Protein AF-A0A2G1BQW7-F1 (afdb_monomer_lite)

Radius of gyration: 30.56 Å; chains: 1; bounding box: 69×88×82 Å

Secondary structure (DSSP, 8-state):
-HHHHTTS-HHHHHHHHHHHHHHHHHHHHHHHHHHHHHT------HHHHHHHHHHHHHHHHHHIIIIIIIIIII----HHHHHHHHHHHHHHHHHHHHHT--GGG-------HHHHHHHHHHHHHHHHHHHHHHHHHHHHHHHHHHTS----GGGHHHHHS-HHHHHHSTTTTHHHHHHHHHHHHHHTTTT---------------PPP---TTSSSTTSSSSSSSSS------

pLDDT: mean 71.78, std 19.66, range [29.58, 95.38]

Foldseek 3Di:
DLLVLLVDALVRLVCLFPVQLVVQVVVVVVVVVVCVVVVHDDQAPSNLVSVLVNVVSLLVVLCCQLPVLCVVPPVDDCPLVVVLSVLLNVVSVVVSVQSRPPVVNPDDDPDDPVVVVVVVVVVVVSVVSSVVSQLVSLQSSLVSLLPQDDPDPVCPVVNVDSSSVLSVPPPRSVSVSSNSVSVSCVVVVVNPPPPPPPDDDPDPDDDDDDDDPPPPPVVVVPPPPDPPDDDDDD

Structure (mmCIF, N/CA/C/O backbone):
data_AF-A0A2G1BQW7-F1
#
_entry.id   AF-A0A2G1BQW7-F1
#
loop_
_atom_site.group_PDB
_atom_site.id
_atom_site.type_symbol
_atom_site.label_atom_id
_atom_site.label_alt_id
_atom_site.label_comp_id
_atom_site.label_asym_id
_atom_site.label_entity_id
_atom_site.label_seq_id
_atom_site.pdbx_PDB_ins_code
_atom_site.Cartn_x
_atom_site.Cartn_y
_atom_site.Cartn_z
_atom_site.occupancy
_atom_site.B_iso_or_equiv
_atom_site.auth_seq_id
_atom_site.auth_comp_id
_atom_site.auth_asym_id
_atom_site.auth_atom_id
_atom_site.pdbx_PDB_model_num
ATOM 1 N N . MET A 1 1 ? 10.813 2.283 15.739 1.00 50.69 1 MET A N 1
ATOM 2 C CA . MET A 1 1 ? 10.176 2.561 14.432 1.00 50.69 1 MET A CA 1
ATOM 3 C C . MET A 1 1 ? 8.728 3.051 14.565 1.00 50.69 1 MET A C 1
ATOM 5 O O . MET A 1 1 ? 8.472 4.185 14.198 1.00 50.69 1 MET A O 1
ATOM 9 N N . ILE A 1 2 ? 7.812 2.294 15.192 1.00 54.44 2 ILE A N 1
ATOM 10 C CA . ILE A 1 2 ? 6.384 2.673 15.372 1.00 54.44 2 ILE A CA 1
ATOM 11 C C . ILE A 1 2 ? 6.202 4.061 16.023 1.00 54.44 2 ILE A C 1
ATOM 13 O O . ILE A 1 2 ? 5.445 4.890 15.531 1.00 54.44 2 ILE A O 1
ATOM 17 N N . LYS A 1 3 ? 6.959 4.348 17.094 1.00 59.47 3 LYS A N 1
ATOM 18 C CA . LYS A 1 3 ? 6.986 5.666 17.763 1.00 59.47 3 LYS A CA 1
ATOM 19 C C . LYS A 1 3 ? 7.354 6.824 16.829 1.00 59.47 3 LYS A C 1
ATOM 21 O O . LYS A 1 3 ? 6.910 7.937 17.062 1.00 59.47 3 LYS A O 1
ATOM 26 N N . LEU A 1 4 ? 8.185 6.570 15.819 1.00 63.03 4 LEU A N 1
ATOM 27 C CA . LEU A 1 4 ? 8.686 7.594 14.906 1.00 63.03 4 LEU A CA 1
ATOM 28 C C . LEU A 1 4 ? 7.606 7.981 13.885 1.00 63.03 4 LEU A C 1
ATOM 30 O O . LEU A 1 4 ? 7.367 9.164 13.675 1.00 63.03 4 LEU A O 1
ATOM 34 N N . ILE A 1 5 ? 6.896 6.985 13.339 1.00 64.12 5 ILE A N 1
ATOM 35 C CA . ILE A 1 5 ? 5.845 7.174 12.324 1.00 64.12 5 ILE A CA 1
ATOM 36 C C . ILE A 1 5 ? 4.688 8.025 12.869 1.00 64.12 5 ILE A C 1
ATOM 38 O O . ILE A 1 5 ? 4.214 8.909 12.172 1.00 64.12 5 ILE A O 1
ATOM 42 N N . PHE A 1 6 ? 4.269 7.825 14.124 1.00 68.69 6 PHE A N 1
ATOM 43 C CA . PHE A 1 6 ? 3.198 8.628 14.751 1.00 68.69 6 PHE A CA 1
ATOM 44 C C . PHE A 1 6 ? 3.676 9.927 15.415 1.00 68.69 6 PHE A C 1
ATOM 46 O O . PHE A 1 6 ? 2.858 10.702 15.916 1.00 68.69 6 PHE A O 1
ATOM 53 N N . LYS A 1 7 ? 4.993 10.171 15.441 1.00 70.88 7 LYS A N 1
ATOM 54 C CA . LYS A 1 7 ? 5.559 11.456 15.872 1.00 70.88 7 LYS A CA 1
ATOM 55 C C . LYS A 1 7 ? 5.546 12.480 14.736 1.00 70.88 7 LYS A C 1
ATOM 57 O O . LYS A 1 7 ? 5.525 13.676 15.017 1.00 70.88 7 LYS A O 1
ATOM 62 N N . LEU A 1 8 ? 5.540 12.020 13.485 1.00 71.69 8 LEU A N 1
ATOM 63 C CA . LEU A 1 8 ? 5.378 12.883 12.321 1.00 71.69 8 LEU A CA 1
ATOM 64 C C . LEU A 1 8 ? 4.002 13.556 12.352 1.00 71.69 8 LEU A C 1
ATOM 66 O O . LEU A 1 8 ? 3.013 12.980 12.806 1.00 71.69 8 LEU A O 1
ATOM 70 N N . SER A 1 9 ? 3.937 14.804 11.898 1.00 76.44 9 SER A N 1
ATOM 71 C CA . SER A 1 9 ? 2.654 15.468 11.695 1.00 76.44 9 SER A CA 1
ATOM 72 C C . SER A 1 9 ? 1.955 14.887 10.465 1.00 76.44 9 SER A C 1
ATOM 74 O O . SER A 1 9 ? 2.587 14.384 9.535 1.00 76.44 9 SER A O 1
ATOM 76 N N . SER A 1 10 ? 0.629 14.997 10.420 1.00 77.38 10 SER A N 1
ATOM 77 C CA . SER A 1 10 ? -0.144 14.550 9.250 1.00 77.38 10 SER A CA 1
ATOM 78 C C . SER A 1 10 ? 0.270 15.277 7.964 1.00 77.38 10 SER A C 1
ATOM 80 O O . SER A 1 10 ? 0.264 14.679 6.894 1.00 77.38 10 SER A O 1
ATOM 82 N N . ILE A 1 11 ? 0.703 16.539 8.084 1.00 75.81 11 ILE A N 1
ATOM 83 C CA . ILE A 1 11 ? 1.243 17.340 6.977 1.00 75.81 11 ILE A CA 1
ATOM 84 C C . ILE A 1 11 ? 2.575 16.760 6.493 1.00 75.81 11 ILE A C 1
ATOM 86 O O . ILE A 1 11 ? 2.773 16.632 5.292 1.00 75.81 11 ILE A O 1
ATOM 90 N N . GLN A 1 12 ? 3.467 16.355 7.403 1.00 80.44 12 GLN A N 1
ATOM 91 C CA . GLN A 1 12 ? 4.744 15.728 7.040 1.00 80.44 12 GLN A CA 1
ATOM 92 C C . GLN A 1 12 ? 4.542 14.393 6.320 1.00 80.44 12 GLN A C 1
ATOM 94 O O . GLN A 1 12 ? 5.237 14.117 5.349 1.00 80.44 12 GLN A O 1
ATOM 99 N N . ILE A 1 13 ? 3.574 13.583 6.756 1.00 78.94 13 ILE A N 1
ATOM 100 C CA . ILE A 1 13 ? 3.228 12.327 6.077 1.00 78.94 13 ILE A CA 1
ATOM 101 C C . ILE A 1 13 ? 2.598 12.591 4.712 1.00 78.94 13 ILE A C 1
ATOM 103 O O . ILE A 1 13 ? 2.937 11.903 3.757 1.00 78.94 13 ILE A O 1
ATOM 107 N N . GLY A 1 14 ? 1.723 13.593 4.599 1.00 76.38 14 GLY A N 1
ATOM 108 C CA . GLY A 1 14 ? 1.165 14.005 3.310 1.00 76.38 14 GLY A CA 1
ATOM 109 C C . GLY A 1 14 ? 2.241 14.484 2.340 1.00 76.38 14 GLY A C 1
ATOM 110 O O . GLY A 1 14 ? 2.269 14.036 1.202 1.00 76.38 14 GLY A O 1
ATOM 111 N N . LEU A 1 15 ? 3.170 15.321 2.809 1.00 78.25 15 LEU A N 1
ATOM 112 C CA . LEU A 1 15 ? 4.319 15.770 2.024 1.00 78.25 15 LEU A CA 1
ATOM 113 C C . LEU A 1 15 ? 5.171 14.585 1.562 1.00 78.25 15 LEU A C 1
ATOM 115 O O . LEU A 1 15 ? 5.426 14.456 0.371 1.00 78.25 15 LEU A O 1
ATOM 119 N N . LEU A 1 16 ? 5.552 13.690 2.476 1.00 80.81 16 LEU A N 1
ATOM 120 C CA . LEU A 1 16 ? 6.359 12.512 2.159 1.00 80.81 16 LEU A CA 1
ATOM 121 C C . LEU A 1 16 ? 5.668 11.610 1.127 1.00 80.81 16 LEU A C 1
ATOM 123 O O . LEU A 1 16 ? 6.295 11.199 0.161 1.00 80.81 16 LEU A O 1
ATOM 127 N N . LEU A 1 17 ? 4.378 11.320 1.320 1.00 78.88 17 LEU A N 1
ATOM 128 C CA . LEU A 1 17 ? 3.643 10.385 0.471 1.00 78.88 17 LEU A CA 1
ATOM 129 C C . LEU A 1 17 ? 3.185 10.981 -0.869 1.00 78.88 17 LEU A C 1
ATOM 131 O O . LEU A 1 17 ? 2.809 10.237 -1.765 1.00 78.88 17 LEU A O 1
ATOM 135 N N . PHE A 1 18 ? 3.157 12.305 -1.012 1.00 76.81 18 PHE A N 1
ATOM 136 C CA . PHE A 1 18 ? 2.710 12.954 -2.247 1.00 76.81 18 PHE A CA 1
ATOM 137 C C . PHE A 1 18 ? 3.876 13.509 -3.066 1.00 76.81 18 PHE A C 1
ATOM 139 O O . PHE A 1 18 ? 3.940 13.302 -4.274 1.00 76.81 18 PHE A O 1
ATOM 146 N N . PHE A 1 19 ? 4.827 14.186 -2.420 1.00 78.62 19 PHE A N 1
ATOM 147 C CA . PHE A 1 19 ? 5.910 14.867 -3.129 1.00 78.62 19 PHE A CA 1
ATOM 148 C C . PHE A 1 19 ? 7.068 13.947 -3.494 1.00 78.62 19 PHE A C 1
ATOM 150 O O . PHE A 1 19 ? 7.781 14.251 -4.443 1.00 78.62 19 PHE A O 1
ATOM 157 N N . MET A 1 20 ? 7.258 12.825 -2.793 1.00 81.38 20 MET A N 1
ATOM 158 C CA . MET A 1 20 ? 8.344 11.893 -3.102 1.00 81.38 20 MET A CA 1
ATOM 159 C C . MET A 1 20 ? 8.274 11.328 -4.535 1.00 81.38 20 MET A C 1
ATOM 161 O O . MET A 1 20 ? 9.254 11.500 -5.257 1.00 81.38 20 MET A O 1
ATOM 165 N N . PRO A 1 21 ? 7.166 10.719 -5.008 1.00 80.62 21 PRO A N 1
ATOM 166 C CA . PRO A 1 21 ? 7.098 10.196 -6.376 1.00 80.62 21 PRO A CA 1
ATOM 167 C C . PRO A 1 21 ? 7.151 11.314 -7.419 1.00 80.62 21 PRO A C 1
ATOM 169 O O . PRO A 1 21 ? 7.749 11.141 -8.474 1.00 80.62 21 PRO A O 1
ATOM 172 N N . PHE A 1 22 ? 6.576 12.479 -7.111 1.00 83.31 22 PHE A N 1
ATOM 173 C CA . PHE A 1 22 ? 6.607 13.637 -7.999 1.00 83.31 22 PHE A CA 1
ATOM 174 C C . PHE A 1 22 ? 8.035 14.160 -8.204 1.00 83.31 22 PHE A C 1
ATOM 176 O O . PHE A 1 22 ? 8.474 14.349 -9.334 1.00 83.31 22 PHE A O 1
ATOM 183 N N . PHE A 1 23 ? 8.784 14.347 -7.114 1.00 86.44 23 PHE A N 1
ATOM 184 C CA . PHE A 1 23 ? 10.172 14.799 -7.169 1.00 86.44 23 PHE A CA 1
ATOM 185 C C . PHE A 1 23 ? 11.069 13.788 -7.885 1.00 86.44 23 PHE A C 1
ATOM 187 O O . PHE A 1 23 ? 11.889 14.174 -8.714 1.00 86.44 23 PHE A O 1
ATOM 194 N N . VAL A 1 24 ? 10.894 12.497 -7.594 1.00 87.38 24 VAL A N 1
ATOM 195 C CA . VAL A 1 24 ? 11.682 11.441 -8.235 1.00 87.38 24 VAL A CA 1
ATOM 196 C C . VAL A 1 24 ? 11.361 11.337 -9.724 1.00 87.38 24 VAL A C 1
ATOM 198 O O . VAL A 1 24 ? 12.289 11.224 -10.512 1.00 87.38 24 VAL A O 1
ATOM 201 N N . GLY A 1 25 ? 10.096 11.486 -10.129 1.00 85.94 25 GLY A N 1
ATOM 202 C CA . GLY A 1 25 ? 9.724 11.522 -11.546 1.00 85.94 25 GLY A CA 1
ATOM 203 C C . GLY A 1 25 ? 10.349 12.700 -12.302 1.00 85.94 25 GLY A C 1
ATOM 204 O O . GLY A 1 25 ? 10.829 12.530 -13.419 1.00 85.94 25 GLY A O 1
ATOM 205 N N . ILE A 1 26 ? 10.421 13.887 -11.685 1.00 87.88 26 ILE A N 1
ATOM 206 C CA . ILE A 1 26 ? 11.139 15.034 -12.273 1.00 87.88 26 ILE A CA 1
ATOM 207 C C . ILE A 1 26 ? 12.631 14.724 -12.406 1.00 87.88 26 ILE A C 1
ATOM 209 O O . ILE A 1 26 ? 13.222 14.988 -13.451 1.00 87.88 26 ILE A O 1
ATOM 213 N N . LEU A 1 27 ? 13.244 14.176 -11.355 1.00 89.50 27 LEU A N 1
ATOM 214 C CA . LEU A 1 27 ? 14.665 13.840 -11.350 1.00 89.50 27 LEU A CA 1
ATOM 215 C C . LEU A 1 27 ? 15.000 12.797 -12.422 1.00 89.50 27 LEU A C 1
ATOM 217 O O . LEU A 1 27 ? 15.972 12.965 -13.149 1.00 89.50 27 LEU A O 1
ATOM 221 N N . GLU A 1 28 ? 14.184 11.757 -12.551 1.00 87.00 28 GLU A N 1
ATOM 222 C CA . GLU A 1 28 ? 14.344 10.726 -13.574 1.00 87.00 28 GLU A CA 1
ATOM 223 C C . GLU A 1 28 ? 14.152 11.280 -14.989 1.00 87.00 28 GLU A C 1
ATOM 225 O O . GLU A 1 28 ? 14.935 10.960 -15.883 1.00 87.00 28 GLU A O 1
ATOM 230 N N . GLY A 1 29 ? 13.191 12.187 -15.188 1.00 85.88 29 GLY A N 1
ATOM 231 C CA . GLY A 1 29 ? 13.033 12.909 -16.451 1.00 85.88 29 GLY A CA 1
ATOM 232 C C . GLY A 1 29 ? 14.255 13.767 -16.801 1.00 85.88 29 GLY A C 1
ATOM 233 O O . GLY A 1 29 ? 14.701 13.769 -17.948 1.00 85.88 29 GLY A O 1
ATOM 234 N N . LEU A 1 30 ? 14.845 14.453 -15.816 1.00 89.06 30 LEU A N 1
ATOM 235 C CA . LEU A 1 30 ? 16.079 15.227 -15.999 1.00 89.06 30 LEU A CA 1
ATOM 236 C C . LEU A 1 30 ? 17.278 14.332 -16.326 1.00 89.06 30 LEU A C 1
ATOM 238 O O . LEU A 1 30 ? 18.061 14.667 -17.212 1.00 89.06 30 LEU A O 1
ATOM 242 N N . ILE A 1 31 ? 17.414 13.195 -15.639 1.00 87.44 31 ILE A N 1
ATOM 243 C CA . ILE A 1 31 ? 18.467 12.212 -15.915 1.00 87.44 31 ILE A CA 1
ATOM 244 C C . ILE A 1 31 ? 18.305 11.658 -17.328 1.00 87.44 31 ILE A C 1
ATOM 246 O O . ILE A 1 31 ? 19.275 11.654 -18.074 1.00 87.44 31 ILE A O 1
ATOM 250 N N . SER A 1 32 ? 17.086 11.292 -17.729 1.00 85.56 32 SER A N 1
ATOM 251 C CA . SER A 1 32 ? 16.791 10.798 -19.080 1.00 85.56 32 SER A CA 1
ATOM 252 C C . SER A 1 32 ? 17.157 11.825 -20.156 1.00 85.56 32 SER A C 1
ATOM 254 O O . SER A 1 32 ? 17.748 11.479 -21.178 1.00 85.56 32 SER A O 1
ATOM 256 N N . LEU A 1 33 ? 16.873 13.108 -19.909 1.00 87.56 33 LEU A N 1
ATOM 257 C CA . LEU A 1 33 ? 17.258 14.201 -20.801 1.00 87.56 33 LEU A CA 1
ATOM 258 C C . LEU A 1 33 ? 18.788 14.344 -20.901 1.00 87.56 33 LEU A C 1
ATOM 260 O O . LEU A 1 33 ? 19.324 14.458 -21.999 1.00 87.56 33 LEU A O 1
ATOM 264 N N . ILE A 1 34 ? 19.502 14.315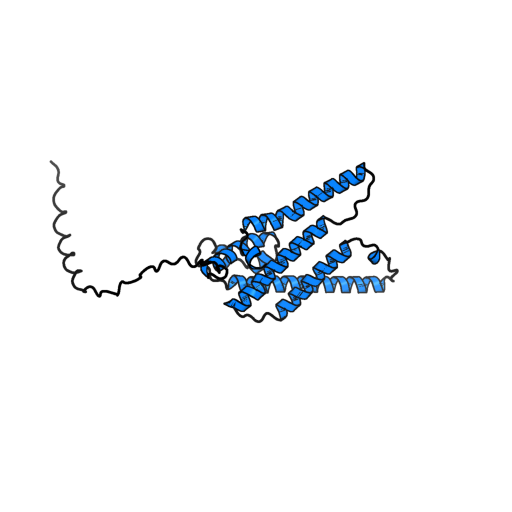 -19.772 1.00 87.50 34 ILE A N 1
ATOM 265 C CA . ILE A 1 34 ? 20.972 14.376 -19.748 1.00 87.50 34 ILE A CA 1
ATOM 266 C C . ILE A 1 34 ? 21.580 13.161 -20.458 1.00 87.50 34 ILE A C 1
ATOM 268 O O . ILE A 1 34 ? 22.490 13.327 -21.266 1.00 87.50 34 ILE A O 1
ATOM 272 N N . SER A 1 35 ? 21.062 11.962 -20.195 1.00 85.62 35 SER A N 1
ATOM 273 C CA . SER A 1 35 ? 21.457 10.707 -20.839 1.00 85.62 35 SER A CA 1
ATOM 274 C C . SER A 1 35 ? 21.330 10.776 -22.357 1.00 85.62 35 SER A C 1
ATOM 276 O O . SER A 1 35 ? 22.257 10.372 -23.057 1.00 85.62 35 SER A O 1
ATOM 278 N N . PHE A 1 36 ? 20.249 11.375 -22.866 1.00 85.88 36 PHE A N 1
ATOM 279 C CA . PHE A 1 36 ? 20.063 11.619 -24.297 1.00 85.88 36 PHE A CA 1
ATOM 280 C C . PHE A 1 36 ? 21.147 12.538 -24.888 1.00 85.88 36 PHE A C 1
ATOM 282 O O . PHE A 1 36 ? 21.666 12.261 -25.966 1.00 85.88 36 PHE A O 1
ATOM 289 N N . PHE A 1 37 ? 21.532 13.610 -24.186 1.00 89.44 37 PHE A N 1
ATOM 290 C CA . PHE A 1 37 ? 22.565 14.539 -24.667 1.00 89.44 37 PHE A CA 1
ATOM 291 C C . PHE A 1 37 ? 24.000 14.016 -24.512 1.00 89.44 37 PHE A C 1
ATOM 293 O O . PHE A 1 37 ? 24.857 14.343 -25.330 1.00 89.44 37 PHE A O 1
ATOM 300 N N . LEU A 1 38 ? 24.276 13.236 -23.465 1.00 88.25 38 LEU A N 1
ATOM 301 C CA . LEU A 1 38 ? 25.611 12.711 -23.152 1.00 88.25 38 LEU A CA 1
ATOM 302 C C . LEU A 1 38 ? 25.855 11.297 -23.692 1.00 88.25 38 LEU A C 1
ATOM 304 O O . LEU A 1 38 ? 26.961 10.782 -23.540 1.00 88.25 38 LEU A O 1
ATOM 308 N N . ASN A 1 39 ? 24.851 10.686 -24.325 1.00 85.44 39 ASN A N 1
ATOM 309 C CA . ASN A 1 39 ? 24.908 9.334 -24.875 1.00 85.44 39 ASN A CA 1
ATOM 310 C C . ASN A 1 39 ? 25.358 8.291 -23.827 1.00 85.44 39 ASN A C 1
ATOM 312 O O . ASN A 1 39 ? 26.205 7.438 -24.093 1.00 85.44 39 ASN A O 1
ATOM 316 N N . PHE A 1 40 ? 24.824 8.412 -22.606 1.00 83.38 40 PHE A N 1
ATOM 317 C CA . PHE A 1 40 ? 25.076 7.505 -21.484 1.00 83.38 40 PHE A CA 1
ATOM 318 C C . PHE A 1 40 ? 23.766 6.870 -21.011 1.00 83.38 40 PHE A C 1
ATOM 320 O O . PHE A 1 40 ? 22.828 7.589 -20.665 1.00 83.38 40 PHE A O 1
ATOM 327 N N . ASP A 1 41 ? 23.732 5.542 -20.910 1.00 70.50 41 ASP A N 1
ATOM 328 C CA . ASP A 1 41 ? 22.550 4.796 -20.473 1.00 70.50 41 ASP A CA 1
ATOM 329 C C . ASP A 1 41 ? 22.485 4.678 -18.947 1.00 70.50 41 ASP A C 1
ATOM 331 O O . ASP A 1 41 ? 23.195 3.889 -18.317 1.00 70.50 41 ASP A O 1
ATOM 335 N N . PHE A 1 42 ? 21.583 5.447 -18.339 1.00 74.31 42 PHE A N 1
ATOM 336 C CA . PHE A 1 42 ? 21.201 5.265 -16.944 1.00 74.31 42 PHE A CA 1
ATOM 337 C C . PHE A 1 42 ? 19.961 4.361 -16.865 1.00 74.31 42 PHE A C 1
ATOM 339 O O . PHE A 1 42 ? 18.852 4.804 -17.138 1.00 74.31 42 PHE A O 1
ATOM 346 N N . ASN A 1 43 ? 20.145 3.097 -16.466 1.00 70.00 43 ASN A N 1
ATOM 347 C CA . ASN A 1 43 ? 19.091 2.067 -16.484 1.00 70.00 43 ASN A CA 1
ATOM 348 C C . ASN A 1 43 ? 18.462 1.769 -15.109 1.00 70.00 43 ASN A C 1
ATOM 350 O O . ASN A 1 43 ? 17.800 0.744 -14.947 1.00 70.00 43 ASN A O 1
ATOM 354 N N . PHE A 1 44 ? 18.692 2.607 -14.093 1.00 76.50 44 PHE A N 1
ATOM 355 C CA . PHE A 1 44 ? 18.137 2.354 -12.762 1.00 76.50 44 PHE A CA 1
ATOM 356 C C . PHE A 1 44 ? 16.708 2.921 -12.636 1.00 76.50 44 PHE A C 1
ATOM 358 O O . PHE A 1 44 ? 16.538 4.128 -12.817 1.00 76.50 44 PHE A O 1
ATOM 365 N N . PRO A 1 45 ? 15.704 2.102 -12.264 1.00 79.88 45 PRO A N 1
ATOM 366 C CA . PRO A 1 45 ? 14.299 2.513 -12.183 1.00 79.88 45 PRO A CA 1
ATOM 367 C C . PRO A 1 45 ? 14.041 3.318 -10.899 1.00 79.88 45 PRO A C 1
ATOM 369 O O . PRO A 1 45 ? 13.656 2.797 -9.839 1.00 79.88 45 PRO A O 1
ATOM 372 N N . LEU A 1 46 ? 14.370 4.611 -10.953 1.00 83.12 46 LEU A N 1
ATOM 373 C CA . LEU A 1 46 ? 14.308 5.530 -9.815 1.00 83.12 46 LEU A CA 1
ATOM 374 C C . LEU A 1 46 ? 12.870 5.697 -9.316 1.00 83.12 46 LEU A C 1
ATOM 376 O O . LEU A 1 46 ? 12.626 5.635 -8.106 1.00 83.12 46 LEU A O 1
ATOM 380 N N . PHE A 1 47 ? 11.921 5.883 -10.227 1.00 83.19 47 PHE A N 1
ATOM 381 C CA . PHE A 1 47 ? 10.515 6.087 -9.919 1.00 83.19 47 PHE A CA 1
ATOM 382 C C . PHE A 1 47 ? 9.898 4.859 -9.252 1.00 83.19 47 PHE A C 1
ATOM 384 O O . PHE A 1 47 ? 9.274 4.985 -8.196 1.00 83.19 47 PHE A O 1
ATOM 391 N N . GLU A 1 48 ? 10.147 3.661 -9.775 1.00 82.62 48 GLU A N 1
ATOM 392 C CA . GLU A 1 48 ? 9.692 2.394 -9.201 1.00 82.62 48 GLU A CA 1
ATOM 393 C C . GLU A 1 48 ? 10.295 2.179 -7.810 1.00 82.62 48 GLU A C 1
ATOM 395 O O . GLU A 1 48 ? 9.599 1.756 -6.883 1.00 82.62 48 GLU A O 1
ATOM 400 N N . SER A 1 49 ? 11.567 2.545 -7.623 1.00 83.94 49 SER A N 1
ATOM 401 C CA . SER A 1 49 ? 12.226 2.513 -6.313 1.00 83.94 49 SER A CA 1
ATOM 402 C C . SER A 1 49 ? 11.541 3.445 -5.310 1.00 83.94 49 SER A C 1
ATOM 404 O O . SER A 1 49 ? 11.289 3.065 -4.162 1.00 83.94 49 SER A O 1
ATOM 406 N N . ALA A 1 50 ? 11.176 4.657 -5.729 1.00 87.38 50 ALA A N 1
ATOM 407 C CA . ALA A 1 50 ? 10.444 5.595 -4.885 1.00 87.38 50 ALA A CA 1
ATOM 408 C C . ALA A 1 50 ? 9.028 5.102 -4.557 1.00 87.38 50 ALA A C 1
ATOM 410 O O . ALA A 1 50 ? 8.592 5.190 -3.404 1.00 87.38 50 ALA A O 1
ATOM 411 N N . LEU A 1 51 ? 8.328 4.525 -5.538 1.00 85.50 51 LEU A N 1
ATOM 412 C CA . LEU A 1 51 ? 7.020 3.909 -5.338 1.00 85.50 51 LEU A CA 1
ATOM 413 C C . LEU A 1 51 ? 7.082 2.725 -4.368 1.00 85.50 51 LEU A C 1
ATOM 415 O O . LEU A 1 51 ? 6.183 2.595 -3.531 1.00 85.50 51 LEU A O 1
ATOM 419 N N . LEU A 1 52 ? 8.131 1.898 -4.421 1.00 87.94 52 LEU A N 1
ATOM 420 C CA . LEU A 1 52 ? 8.335 0.809 -3.465 1.00 87.94 52 LEU A CA 1
ATOM 421 C C . LEU A 1 52 ? 8.527 1.350 -2.048 1.00 87.94 52 LEU A C 1
ATOM 423 O O . LEU A 1 52 ? 7.877 0.868 -1.120 1.00 87.94 52 LEU A O 1
ATOM 427 N N . ILE A 1 53 ? 9.382 2.362 -1.867 1.00 85.81 53 ILE A N 1
ATOM 428 C CA . ILE A 1 53 ? 9.613 2.979 -0.552 1.00 85.81 53 ILE A CA 1
ATOM 429 C C . ILE A 1 53 ? 8.294 3.521 0.012 1.00 85.81 53 ILE A C 1
ATOM 431 O O . ILE A 1 53 ? 7.968 3.284 1.178 1.00 85.81 53 ILE A O 1
ATOM 435 N N . MET A 1 54 ? 7.491 4.185 -0.819 1.00 86.94 54 MET A N 1
ATOM 436 C CA . MET A 1 54 ? 6.168 4.668 -0.428 1.00 86.94 54 MET A CA 1
ATOM 437 C C . MET A 1 54 ? 5.220 3.542 -0.013 1.00 86.94 54 MET A C 1
ATOM 439 O O . MET A 1 54 ? 4.575 3.633 1.035 1.00 86.94 54 MET A O 1
ATOM 443 N N . HIS A 1 55 ? 5.148 2.468 -0.800 1.00 87.38 55 HIS A N 1
ATOM 444 C CA . HIS A 1 55 ? 4.338 1.296 -0.472 1.00 87.38 55 HIS A CA 1
ATOM 445 C C . HIS A 1 55 ? 4.816 0.621 0.814 1.00 87.38 55 HIS A C 1
ATOM 447 O O . HIS A 1 55 ? 3.996 0.205 1.629 1.00 87.38 55 HIS A O 1
ATOM 453 N N . PHE A 1 56 ? 6.123 0.556 1.050 1.00 87.69 56 PHE A N 1
ATOM 454 C CA . PHE A 1 56 ? 6.676 0.011 2.282 1.00 87.69 56 PHE A CA 1
ATOM 455 C C . PHE A 1 56 ? 6.275 0.853 3.498 1.00 87.69 56 PHE A C 1
ATOM 457 O O . PHE A 1 56 ? 5.787 0.317 4.495 1.00 87.69 56 PHE A O 1
ATOM 464 N N . LEU A 1 57 ? 6.402 2.180 3.411 1.00 86.81 57 LEU A N 1
ATOM 465 C CA . LEU A 1 57 ? 5.962 3.096 4.467 1.00 86.81 57 LEU A CA 1
ATOM 466 C C . LEU A 1 57 ? 4.459 2.968 4.740 1.00 86.81 57 LEU A C 1
ATOM 468 O O . LEU A 1 57 ? 4.033 2.963 5.898 1.00 86.81 57 LEU A O 1
ATOM 472 N N . PHE A 1 58 ? 3.662 2.808 3.687 1.00 88.25 58 PHE A N 1
ATOM 473 C CA . PHE A 1 58 ? 2.232 2.553 3.785 1.00 88.25 58 PHE A CA 1
ATOM 474 C C . PHE A 1 58 ? 1.906 1.236 4.487 1.00 88.25 58 PHE A C 1
ATOM 476 O O . PHE A 1 58 ? 1.096 1.212 5.414 1.00 88.25 58 PHE A O 1
ATOM 483 N N . LEU A 1 59 ? 2.554 0.144 4.090 1.00 90.38 59 LEU A N 1
ATOM 484 C CA . LEU A 1 59 ? 2.366 -1.169 4.699 1.00 90.38 59 LEU A CA 1
ATOM 485 C C . LEU A 1 59 ? 2.779 -1.159 6.170 1.00 90.38 59 LEU A C 1
ATOM 487 O O . LEU A 1 59 ? 2.054 -1.674 7.020 1.00 90.38 59 LEU A O 1
ATOM 491 N N . MET A 1 60 ? 3.879 -0.482 6.498 1.00 87.50 60 MET A N 1
ATOM 492 C CA . MET A 1 60 ? 4.301 -0.254 7.878 1.00 87.50 60 MET A CA 1
ATOM 493 C C . MET A 1 60 ? 3.254 0.534 8.673 1.00 87.50 60 MET A C 1
ATOM 495 O O . MET A 1 60 ? 2.941 0.170 9.810 1.00 87.50 60 MET A O 1
ATOM 499 N N . TRP A 1 61 ? 2.679 1.586 8.087 1.00 87.25 61 TRP A N 1
ATOM 500 C CA . TRP A 1 61 ? 1.608 2.374 8.700 1.00 87.25 61 TRP A CA 1
ATOM 501 C C . TRP A 1 61 ? 0.354 1.524 8.957 1.00 87.25 61 TRP A C 1
ATOM 503 O O . TRP A 1 61 ? -0.153 1.506 10.083 1.00 87.25 61 TRP A O 1
ATOM 513 N N . ILE A 1 62 ? -0.087 0.746 7.961 1.00 90.56 62 ILE A N 1
ATOM 514 C CA . ILE A 1 62 ? -1.208 -0.194 8.081 1.00 90.56 62 ILE A CA 1
ATOM 515 C C . ILE A 1 62 ? -0.944 -1.210 9.184 1.00 90.56 62 ILE A C 1
ATOM 517 O O . ILE A 1 62 ? -1.797 -1.400 10.046 1.00 90.56 62 ILE A O 1
ATOM 521 N N . TRP A 1 63 ? 0.232 -1.839 9.200 1.00 89.69 63 TRP A N 1
ATOM 522 C CA . TRP A 1 63 ? 0.582 -2.846 10.196 1.00 89.69 63 TRP A CA 1
ATOM 523 C C . TRP A 1 63 ? 0.504 -2.288 11.617 1.00 89.69 63 TRP A C 1
ATOM 525 O O . TRP A 1 63 ? -0.074 -2.909 12.512 1.00 89.69 63 TRP A O 1
ATOM 535 N N . CYS A 1 64 ? 1.022 -1.076 11.830 1.00 85.12 64 CYS A N 1
ATOM 536 C CA . CYS A 1 64 ? 0.956 -0.426 13.133 1.00 85.12 64 CYS A CA 1
ATOM 537 C C . CYS A 1 64 ? -0.491 -0.236 13.615 1.00 85.12 64 CYS A C 1
ATOM 539 O O . CYS A 1 64 ? -0.790 -0.429 14.793 1.00 85.12 64 CYS A O 1
ATOM 541 N N . ILE A 1 65 ? -1.409 0.121 12.722 1.00 83.62 65 ILE A N 1
ATOM 542 C CA . ILE A 1 65 ? -2.819 0.311 13.073 1.00 83.62 65 ILE A CA 1
ATOM 543 C C . ILE A 1 65 ? -3.495 -1.045 13.263 1.00 83.62 65 ILE A C 1
ATOM 545 O O . ILE A 1 65 ? -4.053 -1.338 14.320 1.00 83.62 65 ILE A O 1
ATOM 549 N N . ALA A 1 66 ? -3.401 -1.898 12.249 1.00 85.19 66 ALA A N 1
ATOM 550 C CA . ALA A 1 66 ? -4.133 -3.145 12.158 1.00 85.19 66 ALA A CA 1
ATOM 551 C C . ALA A 1 66 ? -3.692 -4.200 13.185 1.00 85.19 66 ALA A C 1
ATOM 553 O O . ALA A 1 66 ? -4.498 -5.015 13.635 1.00 85.19 66 ALA A O 1
ATOM 554 N N . VAL A 1 67 ? -2.415 -4.186 13.572 1.00 82.62 67 VAL A N 1
ATOM 555 C CA . VAL A 1 67 ? -1.838 -5.138 14.527 1.00 82.62 67 VAL A CA 1
ATOM 556 C C . VAL A 1 67 ? -1.615 -4.467 15.872 1.00 82.62 67 VAL A C 1
ATOM 558 O O . VAL A 1 67 ? -2.208 -4.889 16.860 1.00 82.62 67 VAL A O 1
ATOM 561 N N . THR A 1 68 ? -0.833 -3.385 15.937 1.00 75.56 68 THR A N 1
ATOM 562 C CA . THR A 1 68 ? -0.420 -2.824 17.236 1.00 75.56 68 THR A CA 1
ATOM 563 C C . THR A 1 68 ? -1.565 -2.155 17.996 1.00 75.56 68 THR A C 1
ATOM 565 O O . THR A 1 68 ? -1.687 -2.362 19.204 1.00 75.56 68 THR A O 1
ATOM 568 N N . ILE A 1 69 ? -2.418 -1.362 17.336 1.00 78.44 69 ILE A N 1
ATOM 569 C CA . ILE A 1 69 ? -3.584 -0.756 18.008 1.00 78.44 69 ILE A CA 1
ATOM 570 C C . ILE A 1 69 ? -4.628 -1.832 18.320 1.00 78.44 69 ILE A C 1
ATOM 572 O O . ILE A 1 69 ? -5.182 -1.858 19.422 1.00 78.44 69 ILE A O 1
ATOM 576 N N . ASN A 1 70 ? -4.859 -2.755 17.385 1.00 82.44 70 ASN A N 1
ATOM 577 C CA . ASN A 1 70 ? -5.802 -3.848 17.578 1.00 82.44 70 ASN A CA 1
ATOM 578 C C . ASN A 1 70 ? -5.447 -4.718 18.789 1.00 82.44 70 ASN A C 1
ATOM 580 O O . ASN A 1 70 ? -6.274 -4.862 19.682 1.00 82.44 70 ASN A O 1
ATOM 584 N N . GLU A 1 71 ? -4.223 -5.240 18.868 1.00 78.00 71 GLU A N 1
ATOM 585 C CA . GLU A 1 71 ? -3.786 -6.122 19.959 1.00 78.00 71 GLU A CA 1
ATOM 586 C C . GLU A 1 71 ? -3.834 -5.420 21.324 1.00 78.00 71 GLU A C 1
ATOM 588 O O . GLU A 1 71 ? -4.182 -6.038 22.330 1.00 78.00 71 GLU A O 1
ATOM 593 N N . LYS A 1 72 ? -3.567 -4.108 21.364 1.00 74.75 72 LYS A N 1
ATOM 594 C CA . LYS A 1 72 ? -3.559 -3.333 22.613 1.00 74.75 72 LYS A CA 1
ATOM 595 C C . LYS A 1 72 ? -4.939 -2.897 23.101 1.00 74.75 72 LYS A C 1
ATOM 597 O O . LYS A 1 72 ? -5.105 -2.721 24.307 1.00 74.75 72 LYS A O 1
ATOM 602 N N . LYS A 1 73 ? -5.907 -2.655 22.209 1.00 73.12 73 LYS A N 1
ATOM 603 C CA . LYS A 1 73 ? -7.174 -1.990 22.577 1.00 73.12 73 LYS A CA 1
ATOM 604 C C . LYS A 1 73 ? -8.441 -2.703 22.108 1.00 73.12 73 LYS A C 1
ATOM 606 O O . LYS A 1 73 ? -9.406 -2.719 22.859 1.00 73.12 73 LYS A O 1
ATOM 611 N N . ILE A 1 74 ? -8.464 -3.272 20.901 1.00 75.50 74 ILE A N 1
ATOM 612 C CA . ILE A 1 74 ? -9.718 -3.713 20.256 1.00 75.50 74 ILE A CA 1
ATOM 613 C C . ILE A 1 74 ? -9.870 -5.244 20.253 1.00 75.50 74 ILE A C 1
ATOM 615 O O . ILE A 1 74 ? -10.980 -5.745 20.414 1.00 75.50 74 ILE A O 1
ATOM 619 N N . LYS A 1 75 ? -8.764 -5.984 20.112 1.00 80.69 75 LYS A N 1
ATOM 620 C CA . LYS A 1 75 ? -8.663 -7.454 20.163 1.00 80.69 75 LYS A CA 1
ATOM 621 C C . LYS A 1 75 ? -9.529 -8.201 19.131 1.00 80.69 75 LYS A C 1
ATOM 623 O O . LYS A 1 75 ? -10.117 -9.236 19.429 1.00 80.69 75 LYS A O 1
ATOM 628 N N . ILE A 1 76 ? -9.598 -7.711 17.892 1.00 81.94 76 ILE A N 1
ATOM 629 C CA . ILE A 1 76 ? -10.226 -8.429 16.767 1.00 81.94 76 ILE A CA 1
ATOM 630 C C . ILE A 1 76 ? -9.273 -9.521 16.260 1.00 81.94 76 ILE A C 1
ATOM 632 O O . ILE A 1 76 ? -8.078 -9.269 16.104 1.00 81.94 76 ILE A O 1
ATOM 636 N N . LYS A 1 77 ? -9.792 -10.713 15.929 1.00 85.88 77 LYS A N 1
ATOM 637 C CA . LYS A 1 77 ? -9.015 -11.776 15.265 1.00 85.88 77 LYS A CA 1
ATOM 638 C C . LYS A 1 77 ? -8.389 -11.248 13.965 1.00 85.88 77 LYS A C 1
ATOM 640 O O . LYS A 1 77 ? -9.105 -10.798 13.076 1.00 85.88 77 LYS A O 1
ATOM 645 N N . ASN A 1 78 ? -7.062 -11.321 13.851 1.00 87.50 78 ASN A N 1
ATOM 646 C CA . ASN A 1 78 ? -6.287 -10.740 12.747 1.00 87.50 78 ASN A CA 1
ATOM 647 C C . ASN A 1 78 ? -5.554 -11.783 11.877 1.00 87.50 78 ASN A C 1
ATOM 649 O O . ASN A 1 78 ? -4.701 -11.405 11.080 1.00 87.50 78 ASN A O 1
ATOM 653 N N . THR A 1 79 ? -5.872 -13.080 11.988 1.00 89.50 79 THR A N 1
ATOM 654 C CA . THR A 1 79 ? -5.183 -14.156 11.243 1.00 89.50 79 THR A CA 1
ATOM 655 C C . THR A 1 79 ? -5.265 -13.963 9.727 1.00 89.50 79 THR A C 1
ATOM 657 O O . THR A 1 79 ? -4.234 -13.877 9.070 1.00 89.50 79 THR A O 1
ATOM 660 N N . LEU A 1 80 ? -6.478 -13.814 9.181 1.00 89.75 80 LEU A N 1
ATOM 661 C CA . LEU A 1 80 ? -6.681 -13.570 7.746 1.00 89.75 80 LEU A CA 1
ATOM 662 C C . LEU A 1 80 ? -6.037 -12.255 7.294 1.00 89.75 80 LEU A C 1
ATOM 664 O O . LEU A 1 80 ? -5.465 -12.190 6.215 1.00 89.75 80 LEU A O 1
ATOM 668 N N . PHE A 1 81 ? -6.049 -11.229 8.153 1.00 93.00 81 PHE A N 1
ATOM 669 C CA . PHE A 1 81 ? -5.363 -9.969 7.870 1.00 93.00 81 PHE A CA 1
ATOM 670 C C . PHE A 1 81 ? -3.861 -10.174 7.687 1.00 93.00 81 PHE A C 1
ATOM 672 O O . PHE A 1 81 ? -3.313 -9.668 6.718 1.00 93.00 81 PHE A O 1
ATOM 679 N N . LYS A 1 82 ? -3.205 -10.941 8.566 1.00 92.62 82 LYS A N 1
ATOM 680 C CA . LYS A 1 82 ? -1.766 -11.220 8.457 1.00 92.62 82 LYS A CA 1
ATOM 681 C C . LYS A 1 82 ? -1.431 -11.972 7.165 1.00 92.62 82 LYS A C 1
ATOM 683 O O . LYS A 1 82 ? -0.434 -11.639 6.534 1.00 92.62 82 LYS A O 1
ATOM 688 N N . VAL A 1 83 ? -2.276 -12.921 6.752 1.00 93.75 83 VAL A N 1
ATOM 689 C CA . VAL A 1 83 ? -2.110 -13.661 5.487 1.00 93.75 83 VAL A CA 1
ATOM 690 C C . VAL A 1 83 ? -2.250 -12.729 4.283 1.00 93.75 83 VAL A C 1
ATOM 692 O O . VAL A 1 83 ? -1.329 -12.654 3.477 1.00 93.75 83 VAL A O 1
ATOM 695 N N . CYS A 1 84 ? -3.347 -11.969 4.187 1.00 94.62 84 CYS A N 1
ATOM 696 C CA . CYS A 1 84 ? -3.550 -11.014 3.091 1.00 94.62 84 CYS A CA 1
ATOM 697 C C . CYS A 1 84 ? -2.450 -9.947 3.057 1.00 94.62 84 CYS A C 1
ATOM 699 O O . CYS A 1 84 ? -1.957 -9.608 1.985 1.00 94.62 84 CYS A O 1
ATOM 701 N N . PHE A 1 85 ? -2.044 -9.442 4.226 1.00 94.56 85 PHE A N 1
ATOM 702 C CA . PHE A 1 85 ? -0.968 -8.463 4.364 1.00 94.56 85 PHE A CA 1
ATOM 703 C C . PHE A 1 85 ? 0.358 -9.006 3.841 1.00 94.56 85 PHE A C 1
ATOM 705 O O . PHE A 1 85 ? 1.022 -8.321 3.066 1.00 94.56 85 PHE A O 1
ATOM 712 N N . LEU A 1 86 ? 0.732 -10.230 4.228 1.00 93.94 86 LEU A N 1
ATOM 713 C CA . LEU A 1 86 ? 1.951 -10.869 3.744 1.00 93.94 86 LEU A CA 1
ATOM 714 C C . LEU A 1 86 ? 1.878 -11.105 2.233 1.00 93.94 86 LEU A C 1
ATOM 716 O O . LEU A 1 86 ? 2.784 -10.689 1.524 1.00 93.94 86 LEU A O 1
ATOM 720 N N . PHE A 1 87 ? 0.776 -11.678 1.740 1.00 93.56 87 PHE A N 1
ATOM 721 C CA . PHE A 1 87 ? 0.570 -11.945 0.316 1.00 93.56 87 PHE A CA 1
ATOM 722 C C . PHE A 1 87 ? 0.707 -10.677 -0.541 1.00 93.56 87 PHE A C 1
ATOM 724 O O . PHE A 1 87 ? 1.482 -10.652 -1.495 1.00 93.56 87 PHE A O 1
ATOM 731 N N . TYR A 1 88 ? 0.024 -9.594 -0.160 1.00 94.19 88 TYR A N 1
ATOM 732 C CA . TYR A 1 88 ? 0.108 -8.315 -0.867 1.00 94.19 88 TYR A CA 1
ATOM 733 C C . TYR A 1 88 ? 1.502 -7.674 -0.762 1.00 94.19 88 TYR A C 1
ATOM 735 O O . TYR A 1 88 ? 2.010 -7.135 -1.744 1.00 94.19 88 TYR A O 1
ATOM 743 N N . SER A 1 89 ? 2.146 -7.750 0.408 1.00 91.94 89 SER A N 1
ATOM 744 C CA . SER A 1 89 ? 3.496 -7.198 0.608 1.00 91.94 89 SER A CA 1
ATOM 745 C C . SER A 1 89 ? 4.535 -7.921 -0.249 1.00 91.94 89 SER A C 1
ATOM 747 O O . SER A 1 89 ? 5.366 -7.276 -0.883 1.00 91.94 89 SER A O 1
ATOM 749 N N . THR A 1 90 ? 4.466 -9.254 -0.306 1.00 91.19 90 THR A N 1
ATOM 750 C CA . THR A 1 90 ? 5.343 -10.074 -1.147 1.00 91.19 90 THR A CA 1
ATOM 751 C C . THR A 1 90 ? 5.106 -9.798 -2.626 1.00 91.19 90 THR A C 1
ATOM 753 O O . THR A 1 90 ? 6.077 -9.656 -3.361 1.00 91.19 90 THR A O 1
ATOM 756 N N . HIS A 1 91 ? 3.848 -9.649 -3.057 1.00 90.94 91 HIS A N 1
ATOM 757 C CA . HIS A 1 91 ? 3.534 -9.248 -4.429 1.00 90.94 91 HIS A CA 1
ATOM 758 C C . HIS A 1 91 ? 4.190 -7.909 -4.798 1.00 90.94 91 HIS A C 1
ATOM 760 O O . HIS A 1 91 ? 4.864 -7.832 -5.816 1.00 90.94 91 HIS A O 1
ATOM 766 N N . ARG A 1 92 ? 4.064 -6.875 -3.953 1.00 89.38 92 ARG A N 1
ATOM 767 C CA . ARG A 1 92 ? 4.684 -5.561 -4.210 1.00 89.38 92 ARG A CA 1
ATOM 768 C C . ARG A 1 92 ? 6.207 -5.606 -4.268 1.00 89.38 92 ARG A C 1
ATOM 770 O O . ARG A 1 92 ? 6.804 -4.884 -5.057 1.00 89.38 92 ARG A O 1
ATOM 777 N N . LEU A 1 93 ? 6.832 -6.445 -3.444 1.00 88.44 93 LEU A N 1
ATOM 778 C CA . LEU A 1 93 ? 8.275 -6.655 -3.508 1.00 88.44 93 LEU A CA 1
ATOM 779 C C . LEU A 1 93 ? 8.679 -7.368 -4.806 1.00 88.44 93 LEU A C 1
ATOM 781 O O . LEU A 1 93 ? 9.656 -6.971 -5.428 1.00 88.44 93 LEU A O 1
ATOM 785 N N . LEU A 1 94 ? 7.930 -8.396 -5.217 1.00 87.06 94 LEU A N 1
ATOM 786 C CA . LEU A 1 94 ? 8.193 -9.137 -6.451 1.00 87.06 94 LEU A CA 1
ATOM 787 C C . LEU A 1 94 ? 8.026 -8.250 -7.690 1.00 87.06 94 LEU A C 1
ATOM 789 O O . LEU A 1 94 ? 8.892 -8.261 -8.553 1.00 87.06 94 LEU A O 1
ATOM 793 N N . ASP A 1 95 ? 6.956 -7.456 -7.738 1.00 84.19 95 ASP A N 1
ATOM 794 C CA . ASP A 1 95 ? 6.690 -6.471 -8.792 1.00 84.19 95 ASP A CA 1
ATOM 795 C C . ASP A 1 95 ? 7.875 -5.502 -8.951 1.00 84.19 95 ASP A C 1
ATOM 797 O O . ASP A 1 95 ? 8.397 -5.310 -10.044 1.00 84.19 95 ASP A O 1
ATOM 801 N N . PHE A 1 96 ? 8.413 -4.986 -7.842 1.00 84.38 96 PHE A N 1
ATOM 802 C CA . PHE A 1 96 ? 9.634 -4.180 -7.880 1.00 84.38 96 PHE A CA 1
ATOM 803 C C . PHE A 1 96 ? 10.862 -4.946 -8.390 1.00 84.38 96 PHE A C 1
ATOM 805 O O . PHE A 1 96 ? 11.601 -4.414 -9.211 1.00 84.38 96 PHE A O 1
ATOM 812 N N . LEU A 1 97 ? 11.091 -6.181 -7.929 1.00 83.75 97 LEU A N 1
ATOM 813 C CA . LEU A 1 97 ? 12.237 -6.985 -8.373 1.00 83.75 97 LEU A CA 1
ATOM 814 C C . LEU A 1 97 ? 12.188 -7.288 -9.877 1.00 83.75 97 LEU A C 1
ATOM 816 O O . LEU A 1 97 ? 13.237 -7.305 -10.516 1.00 83.75 97 LEU A O 1
ATOM 820 N N . LEU A 1 98 ? 10.993 -7.497 -10.434 1.00 78.00 98 LEU A N 1
ATOM 821 C CA . LEU A 1 98 ? 10.791 -7.667 -11.875 1.00 78.00 98 LEU A CA 1
ATOM 822 C C . LEU A 1 98 ? 11.067 -6.365 -12.640 1.00 78.00 98 LEU A C 1
ATOM 824 O O . LEU A 1 98 ? 11.686 -6.397 -13.699 1.00 78.00 98 LEU A O 1
ATOM 828 N N . ASN A 1 99 ? 10.689 -5.220 -12.068 1.00 76.56 99 ASN A N 1
ATOM 829 C CA . ASN A 1 99 ? 10.927 -3.904 -12.663 1.00 76.56 99 ASN A CA 1
ATOM 830 C C . ASN A 1 99 ? 12.381 -3.410 -12.545 1.00 76.56 99 ASN A C 1
ATOM 832 O O . ASN A 1 99 ? 12.732 -2.420 -13.179 1.00 76.56 99 ASN A O 1
ATOM 836 N N . LEU A 1 100 ? 13.262 -4.097 -11.802 1.00 74.38 100 LEU A N 1
ATOM 837 C CA . LEU A 1 100 ? 14.691 -3.750 -11.714 1.00 74.38 100 LEU A CA 1
ATOM 838 C C . LEU A 1 100 ? 15.465 -3.923 -13.038 1.00 74.38 100 LEU A C 1
ATOM 840 O O . LEU A 1 100 ? 16.664 -3.651 -13.060 1.00 74.38 100 LEU A O 1
ATOM 844 N N . ASN A 1 101 ? 14.814 -4.369 -14.124 1.00 65.06 101 ASN A N 1
ATOM 845 C CA . ASN A 1 101 ? 15.423 -4.589 -15.444 1.00 65.06 101 ASN A CA 1
ATOM 846 C C . ASN A 1 101 ? 16.705 -5.444 -15.393 1.00 65.06 101 ASN A C 1
ATOM 848 O O . ASN A 1 101 ? 17.586 -5.323 -16.245 1.00 65.06 101 ASN A O 1
ATOM 852 N N . LEU A 1 102 ? 16.809 -6.328 -14.394 1.00 65.56 102 LEU A N 1
ATOM 853 C CA . LEU A 1 102 ? 17.932 -7.248 -14.256 1.00 65.56 102 LEU A CA 1
ATOM 854 C C . LEU A 1 102 ? 17.926 -8.219 -15.439 1.00 65.56 102 LEU A C 1
ATOM 856 O O . LEU A 1 102 ? 16.893 -8.809 -15.757 1.00 65.56 102 LEU A O 1
ATOM 860 N N . ASP A 1 103 ? 19.091 -8.426 -16.054 1.00 56.69 103 ASP A N 1
ATOM 861 C CA . ASP A 1 103 ? 19.251 -9.271 -17.250 1.00 56.69 103 ASP A CA 1
ATOM 862 C C . ASP A 1 103 ? 18.747 -10.715 -17.060 1.00 56.69 103 ASP A C 1
ATOM 864 O O . ASP A 1 103 ? 18.405 -11.390 -18.025 1.00 56.69 103 ASP A O 1
ATOM 868 N N . ILE A 1 104 ? 18.609 -11.156 -15.807 1.00 55.50 104 ILE A N 1
ATOM 869 C CA . ILE A 1 104 ? 18.096 -12.469 -15.390 1.00 55.50 104 ILE A CA 1
ATOM 870 C C . ILE A 1 104 ? 16.632 -12.702 -15.832 1.00 55.50 104 ILE A C 1
ATOM 872 O O . ILE A 1 104 ? 16.202 -13.845 -15.943 1.00 55.50 104 ILE A O 1
ATOM 876 N N . PHE A 1 105 ? 15.860 -11.643 -16.108 1.00 52.59 105 PHE A N 1
ATOM 877 C CA . PHE A 1 105 ? 14.458 -11.743 -16.546 1.00 52.59 105 PHE A CA 1
ATOM 878 C C . PHE A 1 105 ? 14.256 -11.557 -18.062 1.00 52.59 105 PHE A C 1
ATOM 880 O O . PHE A 1 105 ? 13.117 -11.567 -18.523 1.00 52.59 105 PHE A O 1
ATOM 887 N N . LYS A 1 106 ? 15.330 -11.387 -18.851 1.00 51.81 106 LYS A N 1
ATOM 888 C CA . LYS A 1 106 ? 15.252 -11.063 -20.292 1.00 51.81 106 LYS A CA 1
ATOM 889 C C . LYS A 1 106 ? 15.138 -12.272 -21.229 1.00 51.81 106 LYS A C 1
ATOM 891 O O . LYS A 1 106 ? 15.136 -12.091 -22.446 1.00 51.81 106 LYS A O 1
ATOM 896 N N . GLU A 1 107 ? 15.040 -13.495 -20.717 1.00 54.78 107 GLU A N 1
ATOM 897 C CA . GLU A 1 107 ? 14.878 -14.661 -21.588 1.00 54.78 107 GLU A CA 1
ATOM 898 C C . GLU A 1 107 ? 13.465 -14.711 -22.179 1.00 54.78 107 GLU A C 1
ATOM 900 O O . GLU A 1 107 ? 12.467 -14.764 -21.463 1.00 54.78 107 GLU A O 1
ATOM 905 N N . GLY A 1 108 ? 13.380 -14.679 -23.510 1.00 52.19 108 GLY A N 1
ATOM 906 C CA . GLY A 1 108 ? 12.134 -14.847 -24.246 1.00 52.19 108 GLY A CA 1
ATOM 907 C C . GLY A 1 108 ? 11.691 -16.306 -24.218 1.00 52.19 108 GLY A C 1
ATOM 908 O O . GLY A 1 108 ? 12.328 -17.168 -24.821 1.00 52.19 108 GLY A O 1
ATOM 909 N N . TRP A 1 109 ? 10.582 -16.588 -23.539 1.00 57.75 109 TRP A N 1
ATOM 910 C CA . TRP A 1 109 ? 9.970 -17.913 -23.549 1.00 57.75 109 TRP A CA 1
ATOM 911 C C . TRP A 1 109 ? 9.166 -18.069 -24.844 1.00 57.75 109 TRP A C 1
ATOM 913 O O . TRP A 1 109 ? 8.098 -17.477 -24.996 1.00 57.75 109 TRP A O 1
ATOM 923 N N . PHE A 1 110 ? 9.672 -18.865 -25.788 1.00 47.97 110 PHE A N 1
ATOM 924 C CA . PHE A 1 110 ? 8.897 -19.312 -26.948 1.00 47.97 110 PHE A CA 1
ATOM 925 C C . PHE A 1 110 ? 7.820 -20.296 -26.473 1.00 47.97 110 PHE A C 1
ATOM 927 O O . PHE A 1 110 ? 8.102 -21.467 -26.225 1.00 47.97 110 PHE A O 1
ATOM 934 N N . LEU A 1 111 ? 6.591 -19.811 -26.302 1.00 62.06 111 LEU A N 1
ATOM 935 C CA . LEU A 1 111 ? 5.444 -20.609 -25.869 1.00 62.06 111 LEU A CA 1
ATOM 936 C C . LEU A 1 111 ? 4.351 -20.590 -26.939 1.00 62.06 111 LEU A C 1
ATOM 938 O O . LEU A 1 111 ? 4.068 -19.554 -27.534 1.00 62.06 111 LEU A O 1
ATOM 942 N N . ASP A 1 112 ? 3.717 -21.741 -27.162 1.00 69.44 112 ASP A N 1
ATOM 943 C CA . ASP A 1 112 ? 2.589 -21.880 -28.086 1.00 69.44 112 ASP A CA 1
ATOM 944 C C . ASP A 1 112 ? 1.368 -21.044 -27.656 1.00 69.44 112 ASP A C 1
ATOM 946 O O . ASP A 1 112 ? 1.098 -20.868 -26.465 1.00 69.44 112 ASP A O 1
ATOM 950 N N . ASN A 1 113 ? 0.543 -20.626 -28.625 1.00 72.75 113 ASN A N 1
ATOM 951 C CA . ASN A 1 113 ? -0.643 -19.776 -28.408 1.00 72.75 113 ASN A CA 1
ATOM 952 C C . ASN A 1 113 ? -1.608 -20.272 -27.312 1.00 72.75 113 ASN A C 1
ATOM 954 O O . ASN A 1 113 ? -2.189 -19.463 -26.593 1.00 72.75 113 ASN A O 1
ATOM 958 N N . LYS A 1 114 ? -1.797 -21.589 -27.147 1.00 77.19 114 LYS A N 1
ATOM 959 C CA . LYS A 1 114 ? -2.666 -22.132 -26.080 1.00 77.19 114 LYS A CA 1
ATOM 960 C C . LYS A 1 114 ? -2.059 -21.951 -24.685 1.00 77.19 114 LYS A C 1
ATOM 962 O O . LYS A 1 114 ? -2.792 -21.730 -23.723 1.00 77.19 114 LYS A O 1
ATOM 967 N N . THR A 1 115 ? -0.736 -22.029 -24.582 1.00 78.44 115 THR A N 1
ATOM 968 C CA . THR A 1 115 ? 0.006 -21.834 -23.334 1.00 78.44 115 THR A CA 1
ATOM 969 C C . THR A 1 115 ? 0.020 -20.360 -22.937 1.00 78.44 115 THR A C 1
ATOM 971 O O . THR A 1 115 ? -0.133 -20.056 -21.757 1.00 78.44 115 THR A O 1
ATOM 974 N N . ILE A 1 116 ? 0.087 -19.449 -23.915 1.00 78.88 116 ILE A N 1
ATOM 975 C CA . ILE A 1 116 ? -0.030 -17.998 -23.698 1.00 78.88 116 ILE A CA 1
ATOM 976 C C . ILE A 1 116 ? -1.384 -17.645 -23.063 1.00 78.88 116 ILE A C 1
ATOM 978 O O . ILE A 1 116 ? -1.410 -17.014 -22.011 1.00 78.88 116 ILE A O 1
ATOM 982 N N . ILE A 1 117 ? -2.499 -18.137 -23.619 1.00 82.06 117 ILE A N 1
ATOM 983 C CA . ILE A 1 117 ? -3.849 -17.871 -23.081 1.00 82.06 117 ILE A CA 1
ATOM 984 C C . ILE A 1 117 ? -3.993 -18.377 -21.636 1.00 82.06 117 ILE A C 1
ATOM 986 O O . ILE A 1 117 ? -4.585 -17.708 -20.787 1.00 82.06 117 ILE A O 1
ATOM 990 N N . LEU A 1 118 ? -3.453 -19.564 -21.333 1.00 81.25 118 LEU A N 1
ATOM 991 C CA . LEU A 1 118 ? -3.489 -20.113 -19.976 1.00 81.25 118 LEU A CA 1
ATOM 992 C C . LEU A 1 118 ? -2.680 -19.251 -18.994 1.00 81.25 118 LEU A C 1
ATOM 994 O O . LEU A 1 118 ? -3.134 -19.011 -17.875 1.00 81.25 118 LEU A O 1
ATOM 998 N N . ILE A 1 119 ? -1.505 -18.773 -19.410 1.00 82.81 119 ILE A N 1
ATOM 999 C CA . ILE A 1 119 ? -0.658 -17.889 -18.602 1.00 82.81 119 ILE A CA 1
ATOM 1000 C C . ILE A 1 119 ? -1.360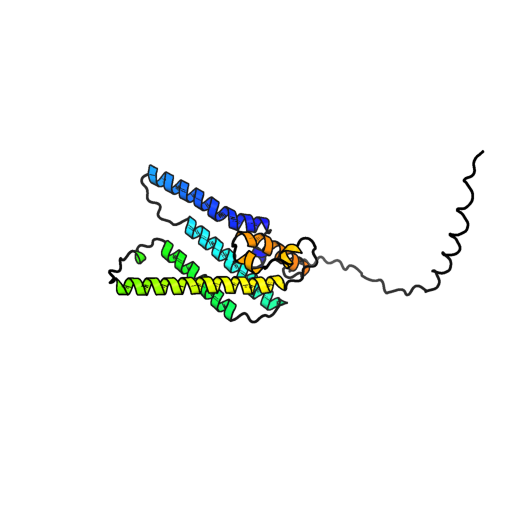 -16.553 -18.356 1.00 82.81 119 ILE A C 1
ATOM 1002 O O . ILE A 1 119 ? -1.428 -16.117 -17.211 1.00 82.81 119 ILE A O 1
ATOM 1006 N N . GLU A 1 120 ? -1.946 -15.938 -19.383 1.00 80.31 120 GLU A N 1
ATOM 1007 C CA . GLU A 1 120 ? -2.704 -14.689 -19.246 1.00 80.31 120 GLU A CA 1
ATOM 1008 C C . GLU A 1 120 ? -3.869 -14.834 -18.259 1.00 80.31 120 GLU A C 1
ATOM 1010 O O . GLU A 1 120 ? -4.055 -13.983 -17.386 1.00 80.31 120 GLU A O 1
ATOM 1015 N N . LEU A 1 121 ? -4.616 -15.941 -18.330 1.00 86.94 121 LEU A N 1
ATOM 1016 C CA . LEU A 1 121 ? -5.708 -16.220 -17.397 1.00 86.94 121 LEU A CA 1
ATOM 1017 C C . LEU A 1 121 ? -5.206 -16.385 -15.953 1.00 86.94 121 LEU A C 1
ATOM 1019 O O . LEU A 1 121 ? -5.834 -15.884 -15.017 1.00 86.94 121 LEU A O 1
ATOM 1023 N N . LEU A 1 122 ? -4.076 -17.070 -15.757 1.00 87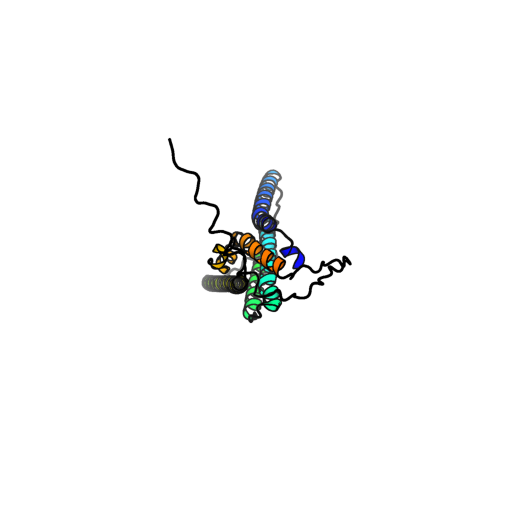.00 122 LEU A N 1
ATOM 1024 C CA . LEU A 1 122 ? -3.458 -17.238 -14.439 1.00 87.00 122 LEU A CA 1
ATOM 1025 C C . LEU A 1 122 ? -2.949 -15.908 -13.874 1.00 87.00 122 LEU A C 1
ATOM 1027 O O . LEU A 1 122 ? -3.155 -15.632 -12.691 1.00 87.00 122 LEU A O 1
ATOM 1031 N N . VAL A 1 123 ? -2.340 -15.066 -14.712 1.00 85.94 123 VAL A N 1
ATOM 1032 C CA . VAL A 1 123 ? -1.891 -13.717 -14.341 1.00 85.94 123 VAL A CA 1
ATOM 1033 C C . VAL A 1 123 ? -3.084 -12.840 -13.961 1.00 85.94 123 VAL A C 1
ATOM 1035 O O . VAL A 1 123 ? -3.040 -12.161 -12.934 1.00 85.94 123 VAL A O 1
ATOM 1038 N N . LEU A 1 124 ? -4.183 -12.905 -14.718 1.00 87.88 124 LEU A N 1
ATOM 1039 C CA . LEU A 1 124 ? -5.422 -12.198 -14.395 1.00 87.88 124 LEU A CA 1
ATOM 1040 C C . LEU A 1 124 ? -5.980 -12.644 -13.037 1.00 87.88 124 LEU A C 1
ATOM 1042 O O . LEU A 1 124 ? -6.273 -11.809 -12.180 1.00 87.88 124 LEU A O 1
ATOM 1046 N N . LEU A 1 125 ? -6.101 -13.958 -12.817 1.00 91.88 125 LEU A N 1
ATOM 1047 C CA . LEU A 1 125 ? -6.604 -14.516 -11.561 1.00 91.88 125 LEU A CA 1
ATOM 1048 C C . LEU A 1 125 ? -5.727 -14.098 -10.376 1.00 91.88 125 LEU A C 1
ATOM 1050 O O . LEU A 1 125 ? -6.236 -13.699 -9.327 1.00 91.88 125 LEU A O 1
ATOM 1054 N N . TYR A 1 126 ? -4.409 -14.142 -10.558 1.00 89.81 126 TYR A N 1
ATOM 1055 C CA . TYR A 1 126 ? -3.452 -13.661 -9.574 1.00 89.81 126 TYR A CA 1
ATOM 1056 C C . TYR A 1 126 ? -3.652 -12.168 -9.266 1.00 89.81 126 TYR A C 1
ATOM 1058 O O . TYR A 1 126 ? -3.738 -11.795 -8.094 1.00 89.81 126 TYR A O 1
ATOM 1066 N N . GLY A 1 127 ? -3.827 -11.325 -10.289 1.00 89.50 127 GLY A N 1
ATOM 1067 C CA . GLY A 1 127 ? -4.124 -9.900 -10.128 1.00 89.50 127 GLY A CA 1
ATOM 1068 C C . GLY A 1 127 ? -5.404 -9.643 -9.325 1.00 89.50 127 GLY A C 1
ATOM 1069 O O . GLY A 1 127 ? -5.415 -8.815 -8.410 1.00 89.50 127 GLY A O 1
ATOM 1070 N N . VAL A 1 128 ? -6.466 -10.413 -9.582 1.00 93.50 128 VAL A N 1
ATOM 1071 C CA . VAL A 1 128 ? -7.721 -10.343 -8.812 1.00 93.50 128 VAL A CA 1
ATOM 1072 C C . VAL A 1 128 ? -7.497 -10.714 -7.342 1.00 93.50 128 VAL A C 1
ATOM 1074 O O . VAL A 1 128 ? -8.010 -10.032 -6.454 1.00 93.50 128 VAL A O 1
ATOM 1077 N N . LEU A 1 129 ? -6.700 -11.748 -7.053 1.00 94.00 129 LEU A N 1
ATOM 1078 C CA . LEU A 1 129 ? -6.381 -12.162 -5.680 1.00 94.00 129 LEU A CA 1
ATOM 1079 C C . LEU A 1 129 ? -5.560 -11.111 -4.924 1.00 94.00 129 LEU A C 1
ATOM 1081 O O . LEU A 1 129 ? -5.802 -10.865 -3.737 1.00 94.00 129 LEU A O 1
ATOM 1085 N N . VAL A 1 130 ? -4.610 -10.466 -5.601 1.00 94.00 130 VAL A N 1
ATOM 1086 C CA . VAL A 1 130 ? -3.838 -9.346 -5.046 1.00 94.00 130 VAL A CA 1
ATOM 1087 C C . VAL A 1 130 ? -4.769 -8.183 -4.711 1.00 94.00 130 VAL A C 1
ATOM 1089 O O . VAL A 1 130 ? -4.715 -7.652 -3.598 1.00 94.00 130 VAL A O 1
ATOM 1092 N N . PHE A 1 131 ? -5.664 -7.821 -5.631 1.00 92.31 131 PHE A N 1
ATOM 1093 C CA . PHE A 1 131 ? -6.612 -6.731 -5.425 1.00 92.31 131 PHE A CA 1
ATOM 1094 C C . PHE A 1 131 ? -7.605 -7.030 -4.292 1.00 92.31 131 PHE A C 1
ATOM 1096 O O . PHE A 1 131 ? -7.820 -6.194 -3.413 1.00 92.31 131 PHE A O 1
ATOM 1103 N N . ALA A 1 132 ? -8.143 -8.250 -4.236 1.00 93.56 132 ALA A N 1
ATOM 1104 C CA . ALA A 1 132 ? -9.006 -8.699 -3.146 1.00 93.56 132 ALA A CA 1
ATOM 1105 C C . ALA A 1 132 ? -8.281 -8.662 -1.789 1.00 93.56 132 ALA A C 1
ATOM 1107 O O . ALA A 1 132 ? -8.848 -8.219 -0.786 1.00 93.56 132 ALA A O 1
ATOM 1108 N N . SER A 1 133 ? -7.005 -9.059 -1.760 1.00 95.38 133 SER A N 1
ATOM 1109 C CA . SER A 1 133 ? -6.164 -8.974 -0.561 1.00 95.38 133 SER A CA 1
ATOM 1110 C C . SER A 1 133 ? -5.981 -7.528 -0.104 1.00 95.38 133 SER A C 1
ATOM 1112 O O . SER A 1 133 ? -6.112 -7.240 1.088 1.00 95.38 133 SER A O 1
ATOM 1114 N N . TYR A 1 134 ? -5.755 -6.603 -1.040 1.00 93.56 134 TYR A N 1
ATOM 1115 C CA . TYR A 1 134 ? -5.657 -5.175 -0.745 1.00 93.56 134 TYR A CA 1
ATOM 1116 C C . TYR A 1 134 ? -6.965 -4.597 -0.183 1.00 93.56 134 TYR A C 1
ATOM 1118 O O . TYR A 1 134 ? -6.945 -3.922 0.851 1.00 93.56 134 TYR A O 1
ATOM 1126 N N . ILE A 1 135 ? -8.114 -4.925 -0.787 1.00 92.81 135 ILE A N 1
ATOM 1127 C CA . ILE A 1 135 ? -9.432 -4.524 -0.273 1.00 92.81 135 ILE A CA 1
ATOM 1128 C C . ILE A 1 135 ? -9.630 -5.042 1.151 1.00 92.81 135 ILE A C 1
ATOM 1130 O O . ILE A 1 135 ? -10.036 -4.284 2.032 1.00 92.81 135 ILE A O 1
ATOM 1134 N N . TYR A 1 136 ? -9.316 -6.313 1.407 1.00 93.69 136 TYR A N 1
ATOM 1135 C CA . TYR A 1 136 ? -9.477 -6.899 2.735 1.00 93.69 136 TYR A CA 1
ATOM 1136 C C . TYR A 1 136 ? -8.612 -6.182 3.783 1.00 93.69 136 TYR A C 1
ATOM 1138 O O . TYR A 1 136 ? -9.096 -5.848 4.870 1.00 93.69 136 TYR A O 1
ATOM 1146 N N . ILE A 1 137 ? -7.350 -5.892 3.450 1.00 94.00 137 ILE A N 1
ATOM 1147 C CA . ILE A 1 137 ? -6.434 -5.104 4.286 1.00 94.00 137 ILE A CA 1
ATOM 1148 C C . ILE A 1 137 ? -7.044 -3.732 4.611 1.00 94.00 137 ILE A C 1
ATOM 1150 O O . ILE A 1 137 ? -7.060 -3.328 5.780 1.00 94.00 137 ILE A O 1
ATOM 1154 N N . ALA A 1 138 ? -7.572 -3.030 3.606 1.00 92.06 138 ALA A N 1
ATOM 1155 C CA . ALA A 1 138 ? -8.195 -1.723 3.776 1.00 92.06 138 ALA A CA 1
ATOM 1156 C C . ALA A 1 138 ? -9.455 -1.791 4.654 1.00 92.06 138 ALA A C 1
ATOM 1158 O O . ALA A 1 138 ? -9.592 -1.011 5.597 1.00 92.06 138 ALA A O 1
ATOM 1159 N N . VAL A 1 139 ? -10.346 -2.758 4.415 1.00 90.75 139 VAL A N 1
ATOM 1160 C CA . VAL A 1 139 ? -11.580 -2.959 5.194 1.00 90.75 139 VAL A CA 1
ATOM 1161 C C . VAL A 1 139 ? -11.269 -3.281 6.652 1.00 90.75 139 VAL A C 1
ATOM 1163 O O . VAL A 1 139 ? -11.832 -2.663 7.560 1.00 90.75 139 VAL A O 1
ATOM 1166 N N . PHE A 1 140 ? -10.347 -4.213 6.903 1.00 90.75 140 PHE A N 1
ATOM 1167 C CA . PHE A 1 140 ? -9.960 -4.594 8.260 1.00 90.75 140 PHE A CA 1
ATOM 1168 C C . PHE A 1 140 ? -9.348 -3.416 9.027 1.00 90.75 140 PHE A C 1
ATOM 1170 O O . PHE A 1 140 ? -9.709 -3.153 10.177 1.00 90.75 140 PHE A O 1
ATOM 1177 N N . THR A 1 141 ? -8.463 -2.665 8.374 1.00 90.19 141 THR A N 1
ATOM 1178 C CA . THR A 1 141 ? -7.807 -1.495 8.971 1.00 90.19 141 THR A CA 1
ATOM 1179 C C . THR A 1 141 ? -8.815 -0.367 9.212 1.00 90.19 141 THR A C 1
ATOM 1181 O O . THR A 1 141 ? -8.839 0.219 10.294 1.00 90.19 141 THR A O 1
ATOM 1184 N N . GLY A 1 142 ? -9.730 -0.122 8.270 1.00 87.19 142 GLY A N 1
ATOM 1185 C CA . GLY A 1 142 ? -10.834 0.826 8.425 1.00 87.19 142 GLY A CA 1
ATOM 1186 C C . GLY A 1 142 ? -11.759 0.475 9.594 1.00 87.19 142 GLY A C 1
ATOM 1187 O O . GLY A 1 142 ? -12.137 1.362 10.354 1.00 87.19 142 GLY A O 1
ATOM 1188 N N . LYS A 1 143 ? -12.054 -0.816 9.804 1.00 86.94 143 LYS A N 1
ATOM 1189 C CA . LYS A 1 143 ? -12.845 -1.318 10.944 1.00 86.94 143 LYS A CA 1
ATOM 1190 C C . LYS A 1 143 ? -12.166 -1.086 12.296 1.00 86.94 143 LYS A C 1
ATOM 1192 O O . LYS A 1 143 ? -12.837 -0.930 13.314 1.00 86.94 143 LYS A O 1
ATOM 1197 N N . ILE A 1 144 ? -10.837 -1.092 12.330 1.00 86.12 144 ILE A N 1
ATOM 1198 C CA . ILE A 1 144 ? -10.066 -0.759 13.533 1.00 86.12 144 ILE A CA 1
ATOM 1199 C C . ILE A 1 144 ? -10.152 0.738 13.799 1.00 86.12 144 ILE A C 1
ATOM 1201 O O . ILE A 1 144 ? -10.468 1.132 14.917 1.00 86.12 144 ILE A O 1
ATOM 1205 N N . ILE A 1 145 ? -9.948 1.561 12.769 1.00 85.50 145 ILE A N 1
ATOM 1206 C CA . ILE A 1 145 ? -10.011 3.022 12.888 1.00 85.50 145 ILE A CA 1
ATOM 1207 C C . ILE A 1 145 ? -11.419 3.500 13.265 1.00 85.50 145 ILE A C 1
ATOM 1209 O O . ILE A 1 145 ? -11.557 4.430 14.055 1.00 85.50 145 ILE A O 1
ATOM 1213 N N . SER A 1 146 ? -12.476 2.869 12.749 1.00 82.38 146 SER A N 1
ATOM 1214 C CA . SER A 1 146 ? -13.860 3.246 13.065 1.00 82.38 146 SER A CA 1
ATOM 1215 C C . SER A 1 146 ? -14.237 2.980 14.524 1.00 82.38 146 SER A C 1
ATOM 1217 O O . SER A 1 146 ? -15.134 3.624 15.053 1.00 82.38 146 SER A O 1
ATOM 1219 N N . LYS A 1 147 ? -13.552 2.044 15.189 1.00 81.56 147 LYS A N 1
ATOM 1220 C CA . LYS A 1 147 ? -13.750 1.726 16.609 1.00 81.56 147 LYS A CA 1
ATOM 1221 C C . LYS A 1 147 ? -12.951 2.625 17.553 1.00 81.56 147 LYS A C 1
ATOM 1223 O O . LYS A 1 147 ? -13.023 2.438 18.764 1.00 81.56 147 LYS A O 1
ATOM 1228 N N . ILE A 1 148 ? -12.176 3.568 17.021 1.00 78.31 148 ILE A N 1
ATOM 1229 C CA . ILE A 1 148 ? -11.437 4.546 17.812 1.00 78.31 148 ILE A CA 1
ATOM 1230 C C . ILE A 1 148 ? -12.419 5.646 18.261 1.00 78.31 148 ILE A C 1
ATOM 1232 O O . ILE A 1 148 ? -12.899 6.392 17.405 1.00 78.31 148 ILE A O 1
ATOM 1236 N N . PRO A 1 149 ? -12.739 5.767 19.567 1.00 68.19 149 PRO A N 1
ATOM 1237 C CA . PRO A 1 149 ? -13.639 6.808 20.052 1.00 68.19 149 PRO A CA 1
ATOM 1238 C C . PRO A 1 149 ? -12.960 8.176 19.940 1.00 68.19 149 PRO A C 1
ATOM 1240 O O . PRO A 1 149 ? -11.811 8.334 20.350 1.00 68.19 149 PRO A O 1
ATOM 1243 N N . ILE A 1 150 ? -13.667 9.161 19.383 1.00 65.94 150 ILE A N 1
ATOM 1244 C CA . ILE A 1 150 ? -13.168 10.532 19.227 1.00 65.94 150 ILE A CA 1
ATOM 1245 C C . ILE A 1 150 ? -14.205 11.493 19.761 1.00 65.94 150 ILE A C 1
ATOM 1247 O O . ILE A 1 150 ? -15.318 11.554 19.244 1.00 65.94 150 ILE A O 1
ATOM 1251 N N . ASN A 1 151 ? -13.808 12.282 20.753 1.00 58.41 151 ASN A N 1
ATOM 1252 C CA . ASN A 1 151 ? -14.670 13.280 21.374 1.00 58.41 151 ASN A CA 1
ATOM 1253 C C . ASN A 1 151 ? -14.465 14.685 20.772 1.00 58.41 151 ASN A C 1
ATOM 1255 O O . ASN A 1 151 ? -14.564 15.694 21.462 1.00 58.41 151 ASN A O 1
ATOM 1259 N N . ASN A 1 152 ? -14.118 14.752 19.482 1.00 62.31 152 ASN A N 1
ATOM 1260 C CA . ASN A 1 152 ? -13.746 15.986 18.792 1.00 62.31 152 ASN A CA 1
ATOM 1261 C C . ASN A 1 152 ? -14.667 16.247 17.592 1.00 62.31 152 ASN A C 1
ATOM 1263 O O . ASN A 1 152 ? -14.678 15.489 16.618 1.00 62.31 152 ASN A O 1
ATOM 1267 N N . SER A 1 153 ? -15.408 17.356 17.657 1.00 59.06 153 SER A N 1
ATOM 1268 C CA . SER A 1 153 ? -16.375 17.787 16.640 1.00 59.06 153 SER A CA 1
ATOM 1269 C C . SER A 1 153 ? -15.751 17.991 15.257 1.00 59.06 153 SER A C 1
ATOM 1271 O O . SER A 1 153 ? -16.424 17.774 14.251 1.00 59.06 153 SER A O 1
ATOM 1273 N N . ARG A 1 154 ? -14.451 18.319 15.188 1.00 60.16 154 ARG A N 1
ATOM 1274 C CA . ARG A 1 154 ? -13.716 18.535 13.930 1.00 60.16 154 ARG A CA 1
ATOM 1275 C C . ARG A 1 154 ? -13.658 17.282 13.041 1.00 60.16 154 ARG A C 1
ATOM 1277 O O . ARG A 1 154 ? -13.475 17.406 11.837 1.00 60.16 154 ARG A O 1
ATOM 1284 N N . PHE A 1 155 ? -13.837 16.088 13.608 1.00 61.22 155 PHE A N 1
ATOM 1285 C CA . PHE A 1 155 ? -13.701 14.813 12.893 1.00 61.22 155 PHE A CA 1
ATOM 1286 C C . PHE A 1 155 ? -15.013 14.054 12.693 1.00 61.22 155 PHE A C 1
ATOM 1288 O O . PHE A 1 155 ? -14.986 12.896 12.276 1.00 61.22 155 PHE A O 1
ATOM 1295 N N . LYS A 1 156 ? -16.161 14.699 12.935 1.00 59.06 156 LYS A N 1
ATOM 1296 C CA . LYS A 1 156 ? -17.482 14.075 12.774 1.00 59.06 156 LYS A CA 1
ATOM 1297 C C . LYS A 1 156 ? -17.683 13.507 11.359 1.00 59.06 156 LYS A C 1
ATOM 1299 O O . LYS A 1 156 ? -18.020 12.340 11.225 1.00 59.06 156 LYS A O 1
ATOM 1304 N N . PHE A 1 157 ? -17.295 14.263 10.328 1.00 54.84 157 PHE A N 1
ATOM 1305 C CA . PHE A 1 157 ? -17.343 13.822 8.925 1.00 54.84 157 PHE A CA 1
ATOM 1306 C C . PHE A 1 157 ? -16.530 12.540 8.646 1.00 54.84 157 PHE A C 1
ATOM 1308 O O . PHE A 1 157 ? -16.951 11.693 7.868 1.00 54.84 157 PHE A O 1
ATOM 1315 N N . ILE A 1 158 ? -15.383 12.345 9.311 1.00 59.66 158 ILE A N 1
ATOM 1316 C CA . ILE A 1 158 ? -14.547 11.137 9.143 1.00 59.66 158 ILE A CA 1
ATOM 1317 C C . ILE A 1 158 ? -15.142 9.927 9.880 1.00 59.66 158 ILE A C 1
ATOM 1319 O O . ILE A 1 158 ? -14.834 8.776 9.569 1.00 59.66 158 ILE A O 1
ATOM 1323 N N . ASN A 1 159 ? -15.970 10.162 10.896 1.00 59.69 159 ASN A N 1
ATOM 1324 C CA . ASN A 1 159 ? -16.688 9.081 11.563 1.00 59.69 159 ASN A CA 1
ATOM 1325 C C . ASN A 1 159 ? -17.846 8.564 10.705 1.00 59.69 159 ASN A C 1
ATOM 1327 O O . ASN A 1 159 ? -18.103 7.363 10.739 1.00 59.69 159 ASN A O 1
ATOM 1331 N N . ASP A 1 160 ? -18.453 9.439 9.901 1.00 57.12 160 ASP A N 1
ATOM 1332 C CA . ASP A 1 160 ? -19.539 9.093 8.981 1.00 57.12 160 ASP A CA 1
ATOM 1333 C C . ASP A 1 160 ? -19.014 8.525 7.646 1.00 57.12 160 ASP A C 1
ATOM 1335 O O . ASP A 1 160 ? -19.665 7.688 7.020 1.00 57.12 160 ASP A O 1
ATOM 1339 N N . PHE A 1 161 ? -17.808 8.921 7.216 1.00 64.88 161 PHE A N 1
ATOM 1340 C CA . PHE A 1 161 ? -17.191 8.390 6.000 1.00 64.88 161 PHE A CA 1
ATOM 1341 C C . PHE A 1 161 ? -16.629 6.970 6.211 1.00 64.88 161 PHE A C 1
ATOM 1343 O O . PHE A 1 161 ? -15.983 6.698 7.233 1.00 64.88 161 PHE A O 1
ATOM 1350 N N . PRO A 1 162 ? -16.776 6.046 5.240 1.00 77.38 162 PRO A N 1
ATOM 1351 C CA . PRO A 1 162 ? -16.200 4.714 5.356 1.00 77.38 162 PRO A CA 1
ATOM 1352 C C . PRO A 1 162 ? -14.667 4.792 5.399 1.00 77.38 162 PRO A C 1
ATOM 1354 O O . PRO A 1 162 ? -14.006 4.948 4.376 1.00 77.38 162 PRO A O 1
ATOM 1357 N N . ASN A 1 163 ? -14.078 4.663 6.595 1.00 81.75 163 ASN A N 1
ATOM 1358 C CA . ASN A 1 163 ? -12.628 4.806 6.812 1.00 81.75 163 ASN A CA 1
ATOM 1359 C C . ASN A 1 163 ? -11.785 3.890 5.899 1.00 81.75 163 ASN A C 1
ATOM 1361 O O . ASN A 1 163 ? -10.639 4.215 5.615 1.00 81.75 163 ASN A O 1
ATOM 1365 N N . PHE A 1 164 ? -12.338 2.772 5.411 1.00 82.19 164 PHE A N 1
ATOM 1366 C CA . PHE A 1 164 ? -11.654 1.894 4.460 1.00 82.19 164 PHE A CA 1
ATOM 1367 C C . PHE A 1 164 ? -11.484 2.519 3.064 1.00 82.19 164 PHE A C 1
ATOM 1369 O O . PHE A 1 164 ? -10.469 2.265 2.424 1.00 82.19 164 PHE A O 1
ATOM 1376 N N . LEU A 1 165 ? -12.418 3.362 2.601 1.00 85.12 165 LEU A N 1
ATOM 1377 C CA . LEU A 1 165 ? -12.306 4.053 1.310 1.00 85.12 165 LEU A CA 1
ATOM 1378 C C . LEU A 1 165 ? -11.120 5.019 1.316 1.00 85.12 165 LEU A C 1
ATOM 1380 O O . LEU A 1 165 ? -10.357 5.064 0.362 1.00 85.12 165 LEU A O 1
ATOM 1384 N N . LEU A 1 166 ? -10.896 5.722 2.430 1.00 85.94 166 LEU A N 1
ATOM 1385 C CA . LEU A 1 166 ? -9.717 6.578 2.596 1.00 85.94 166 LEU A CA 1
ATOM 1386 C C . LEU A 1 166 ? -8.400 5.777 2.562 1.00 85.94 166 LEU A C 1
ATOM 1388 O O . LEU A 1 166 ? -7.365 6.317 2.191 1.00 85.94 166 LEU A O 1
ATOM 1392 N N . ILE A 1 167 ? -8.422 4.490 2.917 1.00 87.56 167 ILE A N 1
ATOM 1393 C CA . ILE A 1 167 ? -7.246 3.614 2.805 1.00 87.56 167 ILE A CA 1
ATOM 1394 C C . ILE A 1 167 ? -7.059 3.125 1.364 1.00 87.56 167 ILE A C 1
ATOM 1396 O O . ILE A 1 167 ? -5.919 2.997 0.926 1.00 87.56 167 ILE A O 1
ATOM 1400 N N . LEU A 1 168 ? -8.158 2.873 0.641 1.00 86.75 168 LEU A N 1
ATOM 1401 C CA . LEU A 1 168 ? -8.140 2.457 -0.766 1.00 86.75 168 LEU A CA 1
ATOM 1402 C C . LEU A 1 168 ? -7.609 3.552 -1.697 1.00 86.75 168 LEU A C 1
ATOM 1404 O O . LEU A 1 168 ? -6.895 3.246 -2.643 1.00 86.75 168 LEU A O 1
ATOM 1408 N N . VAL A 1 169 ? -7.911 4.824 -1.419 1.00 84.19 169 VAL A N 1
ATOM 1409 C CA . VAL A 1 169 ? -7.399 5.967 -2.200 1.00 84.19 169 VAL A CA 1
ATOM 1410 C C . VAL A 1 169 ? -5.997 6.370 -1.713 1.00 84.19 169 VAL A C 1
ATOM 1412 O O . VAL A 1 169 ? -5.704 7.539 -1.462 1.00 84.19 169 VAL A O 1
ATOM 1415 N N . PHE A 1 170 ? -5.117 5.390 -1.501 1.00 77.00 170 PHE A N 1
ATOM 1416 C CA . PHE A 1 170 ? -3.718 5.642 -1.165 1.00 77.00 170 PHE A CA 1
ATOM 1417 C C . PHE A 1 170 ? -3.037 6.468 -2.278 1.00 77.00 170 PHE A C 1
ATOM 1419 O O . PHE A 1 170 ? -3.229 6.143 -3.449 1.00 77.00 170 PHE A O 1
ATOM 1426 N N . PRO A 1 171 ? -2.227 7.504 -1.958 1.00 74.81 171 PRO A N 1
ATOM 1427 C CA . PRO A 1 171 ? -1.857 7.996 -0.622 1.00 74.81 171 PRO A CA 1
ATOM 1428 C C . PRO A 1 171 ? -2.774 9.074 -0.016 1.00 74.81 171 PRO A C 1
ATOM 1430 O O . PRO A 1 171 ? -2.584 9.446 1.144 1.00 74.81 171 PRO A O 1
ATOM 1433 N N . LEU A 1 172 ? -3.768 9.571 -0.755 1.00 80.75 172 LEU A N 1
ATOM 1434 C CA . LEU A 1 172 ? -4.539 10.777 -0.418 1.00 80.75 172 LEU A CA 1
ATOM 1435 C C . LEU A 1 172 ? -5.303 10.691 0.909 1.00 80.75 172 LEU A C 1
ATOM 1437 O O . LEU A 1 172 ? -5.380 11.677 1.641 1.00 80.75 172 LEU A O 1
ATOM 1441 N N . GLY A 1 173 ? -5.862 9.530 1.254 1.00 80.62 173 GLY A N 1
ATOM 1442 C CA . GLY A 1 173 ? -6.639 9.397 2.490 1.00 80.62 173 GLY A CA 1
ATOM 1443 C C . GLY A 1 173 ? -5.805 9.158 3.755 1.00 80.62 173 GLY A C 1
ATOM 1444 O O . GLY A 1 173 ? -6.335 9.261 4.865 1.00 80.62 173 GLY A O 1
ATOM 1445 N N . ILE A 1 174 ? -4.495 8.900 3.638 1.00 83.75 174 ILE A N 1
ATOM 1446 C CA . ILE A 1 174 ? -3.638 8.628 4.803 1.00 83.75 174 ILE A CA 1
ATOM 1447 C C . ILE A 1 174 ? -3.448 9.834 5.715 1.00 83.75 174 ILE A C 1
ATOM 1449 O O . ILE A 1 174 ? -3.613 9.652 6.919 1.00 83.75 174 ILE A O 1
ATOM 1453 N N . PRO A 1 175 ? -3.116 11.046 5.233 1.00 83.06 175 PRO A N 1
ATOM 1454 C CA . PRO A 1 175 ? -2.927 12.204 6.110 1.00 83.06 175 PRO A CA 1
ATOM 1455 C C . PRO A 1 175 ? -4.159 12.474 6.979 1.00 83.06 175 PRO A C 1
ATOM 1457 O O . PRO A 1 175 ? -4.054 12.737 8.178 1.00 83.06 175 PRO A O 1
ATOM 1460 N N . ILE A 1 176 ? -5.337 12.313 6.378 1.00 82.56 176 ILE A N 1
ATOM 1461 C CA . ILE A 1 176 ? -6.640 12.475 7.017 1.00 82.56 176 ILE A CA 1
ATOM 1462 C C . ILE A 1 176 ? -6.806 11.447 8.149 1.00 82.56 176 ILE A C 1
ATOM 1464 O O . ILE A 1 176 ? -7.016 11.822 9.305 1.00 82.56 176 ILE A O 1
ATOM 1468 N N . LEU A 1 177 ? -6.631 10.155 7.856 1.00 85.00 177 LEU A N 1
ATOM 1469 C CA . LEU A 1 177 ? -6.726 9.086 8.857 1.00 85.00 177 LEU A CA 1
ATOM 1470 C C . LEU A 1 177 ? -5.615 9.156 9.912 1.00 85.00 177 LEU A C 1
ATOM 1472 O O . LEU A 1 177 ? -5.836 8.835 11.079 1.00 85.00 177 LEU A O 1
ATOM 1476 N N . HIS A 1 178 ? -4.419 9.591 9.532 1.00 85.44 178 HIS A N 1
ATOM 1477 C CA . HIS A 1 178 ? -3.295 9.714 10.445 1.00 85.44 178 HIS A CA 1
ATOM 1478 C C . HIS A 1 178 ? -3.550 10.801 11.491 1.00 85.44 178 HIS A C 1
ATOM 1480 O O . HIS A 1 178 ? -3.293 10.563 12.668 1.00 85.44 178 HIS A O 1
ATOM 1486 N N . SER A 1 179 ? -4.139 11.938 11.103 1.00 80.69 179 SER A N 1
ATOM 1487 C CA . SER A 1 179 ? -4.510 13.008 12.044 1.00 80.69 179 SER A CA 1
ATOM 1488 C C . SER A 1 179 ? -5.485 12.516 13.115 1.00 80.69 179 SER A C 1
ATOM 1490 O O . SER A 1 179 ? -5.303 12.767 14.310 1.00 80.69 179 SER A O 1
ATOM 1492 N N . LYS A 1 180 ? -6.465 11.717 12.681 1.00 79.75 180 LYS A N 1
ATOM 1493 C CA . LYS A 1 180 ? -7.459 11.058 13.522 1.00 79.75 180 LYS A CA 1
ATOM 1494 C C . LYS A 1 180 ? -6.793 10.139 14.552 1.00 79.75 180 LYS A C 1
ATOM 1496 O O . LYS A 1 180 ? -7.073 10.219 15.747 1.00 79.75 180 LYS A O 1
ATOM 1501 N N . ILE A 1 181 ? -5.871 9.295 14.097 1.00 81.62 181 ILE A N 1
ATOM 1502 C CA . ILE A 1 181 ? -5.159 8.340 14.952 1.00 81.62 181 ILE A CA 1
ATOM 1503 C C . ILE A 1 181 ? -4.206 9.062 15.910 1.00 81.62 181 ILE A C 1
ATOM 1505 O O . ILE A 1 181 ? -4.140 8.714 17.085 1.00 81.62 181 ILE A O 1
ATOM 1509 N N . GLN A 1 182 ? -3.499 10.091 15.447 1.00 81.56 182 GLN A N 1
ATOM 1510 C CA . GLN A 1 182 ? -2.553 10.855 16.258 1.00 81.56 182 GLN A CA 1
ATOM 1511 C C . GLN A 1 182 ? -3.237 11.532 17.455 1.00 81.56 182 GLN A C 1
ATOM 1513 O O . GLN A 1 182 ? -2.699 11.503 18.563 1.00 81.56 182 GLN A O 1
ATOM 1518 N N . LEU A 1 183 ? -4.441 12.079 17.262 1.00 76.38 183 LEU A N 1
ATOM 1519 C CA . LEU A 1 183 ? -5.243 12.649 18.349 1.00 76.38 183 LEU A CA 1
ATOM 1520 C C . LEU A 1 183 ? -5.644 11.597 19.379 1.00 76.38 183 LEU A C 1
ATOM 1522 O O . LEU A 1 183 ? -5.390 11.782 20.567 1.00 76.38 183 LEU A O 1
ATOM 1526 N N . PHE A 1 184 ? -6.168 10.459 18.927 1.00 76.19 184 PHE A N 1
ATOM 1527 C CA . PHE A 1 184 ? -6.518 9.358 19.822 1.00 76.19 184 PHE A CA 1
ATOM 1528 C C . PHE A 1 184 ? -5.320 8.863 20.642 1.00 76.19 184 PHE A C 1
ATOM 1530 O O . PHE A 1 184 ? -5.425 8.615 21.845 1.00 76.19 184 PHE A O 1
ATOM 1537 N N . LEU A 1 185 ? -4.163 8.725 19.994 1.00 76.12 185 LEU A N 1
ATOM 1538 C CA . LEU A 1 185 ? -2.927 8.291 20.636 1.00 76.12 185 LEU A CA 1
ATOM 1539 C C . LEU A 1 185 ? -2.420 9.297 21.675 1.00 76.12 185 LEU A C 1
ATOM 1541 O O . LEU A 1 185 ? -1.874 8.880 22.698 1.00 76.12 185 LEU A O 1
ATOM 1545 N N . LYS A 1 186 ? -2.613 10.596 21.423 1.00 73.62 186 LYS A N 1
ATOM 1546 C CA . LYS A 1 186 ? -2.284 11.673 22.360 1.00 73.62 186 LYS A CA 1
ATOM 1547 C C . LYS A 1 186 ? -3.202 11.656 23.583 1.00 73.62 186 LYS A C 1
ATOM 1549 O O . LYS A 1 186 ? -2.704 11.768 24.696 1.00 73.62 186 LYS A O 1
ATOM 1554 N N . GLU A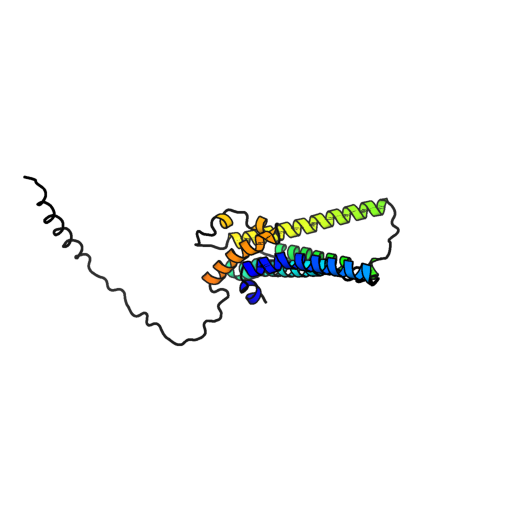 1 187 ? -4.504 11.462 23.384 1.00 71.00 187 GLU A N 1
ATOM 1555 C CA . GLU A 1 187 ? -5.504 11.404 24.463 1.00 71.00 187 GLU A CA 1
ATOM 1556 C C . GLU A 1 187 ? -5.353 10.165 25.359 1.00 71.00 187 GLU A C 1
ATOM 1558 O O . GLU A 1 187 ? -5.623 10.227 26.553 1.00 71.00 187 GLU A O 1
ATOM 1563 N N . ASN A 1 188 ? -4.891 9.039 24.808 1.00 66.50 188 ASN A N 1
ATOM 1564 C CA . ASN A 1 188 ? -4.775 7.768 25.534 1.00 66.50 188 ASN A CA 1
ATOM 1565 C C . ASN A 1 188 ? -3.365 7.483 26.084 1.00 66.50 188 ASN A C 1
ATOM 1567 O O . ASN A 1 188 ? -3.081 6.338 26.437 1.00 66.50 188 ASN A O 1
ATOM 1571 N N . GLU A 1 189 ? -2.469 8.478 26.087 1.00 63.28 189 GLU A N 1
ATOM 1572 C CA . GLU A 1 189 ? -1.056 8.368 26.500 1.00 63.28 189 GLU A CA 1
ATOM 1573 C C . GLU A 1 189 ? -0.282 7.196 25.852 1.00 63.28 189 GLU A C 1
ATOM 1575 O O . GLU A 1 189 ? 0.796 6.814 26.308 1.00 63.28 189 GLU A O 1
ATOM 1580 N N . LEU A 1 190 ? -0.771 6.630 24.741 1.00 55.53 190 LEU A N 1
ATOM 1581 C CA . LEU A 1 190 ? -0.282 5.346 24.217 1.00 55.53 190 LEU A CA 1
ATOM 1582 C C . LEU A 1 190 ? 1.157 5.408 23.671 1.00 55.53 190 LEU A C 1
ATOM 1584 O O . LEU A 1 190 ? 1.769 4.369 23.406 1.00 55.53 190 LEU A O 1
ATOM 1588 N N . PHE A 1 191 ? 1.695 6.620 23.506 1.00 49.88 191 PHE A N 1
ATOM 1589 C CA . PHE A 1 191 ? 3.058 6.878 23.046 1.00 49.88 191 PHE A CA 1
ATOM 1590 C C . PHE A 1 191 ? 3.885 7.802 23.955 1.00 49.88 191 PHE A C 1
ATOM 1592 O O . PHE A 1 191 ? 5.082 7.959 23.704 1.00 49.88 191 PHE A O 1
ATOM 1599 N N . TYR A 1 192 ? 3.323 8.325 25.051 1.00 42.66 192 TYR A N 1
ATOM 1600 C CA . TYR A 1 192 ? 4.050 9.167 26.006 1.00 42.66 192 TYR A CA 1
ATOM 1601 C C . TYR A 1 192 ? 4.625 8.345 27.165 1.00 42.66 192 TYR A C 1
ATOM 1603 O O . TYR A 1 192 ? 4.266 8.520 28.320 1.00 42.66 192 TYR A O 1
ATOM 1611 N N . PHE A 1 193 ? 5.633 7.518 26.880 1.00 39.31 193 PHE A N 1
ATOM 1612 C CA . PHE A 1 193 ? 6.660 7.237 27.894 1.00 39.31 193 PHE A CA 1
ATOM 1613 C C . PHE A 1 193 ? 7.746 8.314 27.822 1.00 39.31 193 PHE A C 1
ATOM 1615 O O . PHE A 1 193 ? 8.890 8.041 27.483 1.00 39.31 193 PHE A O 1
ATOM 1622 N N . THR A 1 194 ? 7.357 9.551 28.117 1.00 37.03 194 THR A N 1
ATOM 1623 C CA . THR A 1 194 ? 8.250 10.587 28.647 1.00 37.03 194 THR A CA 1
ATOM 1624 C C . THR A 1 194 ? 7.455 11.415 29.646 1.00 37.03 194 THR A C 1
ATOM 1626 O O . 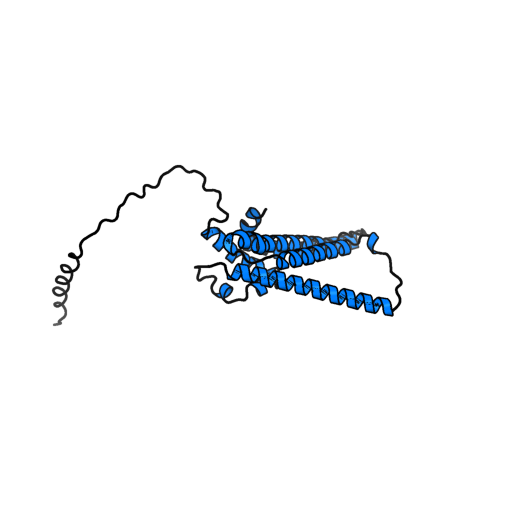THR A 1 194 ? 7.274 12.617 29.480 1.00 37.03 194 THR A O 1
ATOM 1629 N N . LYS A 1 195 ? 6.990 10.776 30.723 1.00 33.47 195 LYS A N 1
ATOM 1630 C CA . LYS A 1 195 ? 6.996 11.476 32.002 1.00 33.47 195 LYS A CA 1
ATOM 1631 C C . LYS A 1 195 ? 8.451 11.432 32.451 1.00 33.47 195 LYS A C 1
ATOM 1633 O O . LYS A 1 195 ? 8.899 10.434 33.016 1.00 33.47 195 LYS A O 1
ATOM 1638 N N . SER A 1 196 ? 9.224 12.473 32.125 1.00 32.69 196 SER A N 1
ATOM 1639 C CA . SER A 1 196 ? 10.392 12.733 32.958 1.00 32.69 196 SER A CA 1
ATOM 1640 C C . SER A 1 196 ? 9.855 12.828 34.386 1.00 32.69 196 SER A C 1
ATOM 1642 O O . SER A 1 196 ? 8.785 13.397 34.634 1.00 32.69 196 SER A O 1
ATOM 1644 N N . LYS A 1 197 ? 10.540 12.177 35.320 1.00 35.72 197 LYS A N 1
ATOM 1645 C CA . LYS A 1 197 ? 10.313 12.376 36.746 1.00 35.72 197 LYS A CA 1
ATOM 1646 C C . LYS A 1 197 ? 10.690 13.822 37.087 1.00 35.72 197 LYS A C 1
ATOM 1648 O O . LYS A 1 197 ? 11.716 14.048 37.713 1.00 35.72 197 LYS A O 1
ATOM 1653 N N . ASN A 1 198 ? 9.866 14.799 36.725 1.00 30.50 198 ASN A N 1
ATOM 1654 C CA . ASN A 1 198 ? 9.858 16.053 37.454 1.00 30.50 198 ASN A CA 1
ATOM 1655 C C . ASN A 1 198 ? 9.064 15.802 38.732 1.00 30.50 198 ASN A C 1
ATOM 1657 O O . ASN A 1 198 ? 7.836 15.856 38.770 1.00 30.50 198 ASN A O 1
ATOM 1661 N N . LYS A 1 199 ? 9.831 15.421 39.761 1.00 35.81 199 LYS A N 1
ATOM 1662 C CA . LYS A 1 199 ? 9.522 15.600 41.178 1.00 35.81 199 LYS A CA 1
ATOM 1663 C C . LYS A 1 199 ? 8.877 16.972 41.375 1.00 35.81 199 LYS A C 1
ATOM 1665 O O . LYS A 1 199 ? 9.613 17.931 41.509 1.00 35.81 199 LYS A O 1
ATOM 1670 N N . TYR A 1 200 ? 7.555 17.037 41.442 1.00 29.58 200 TYR A N 1
ATOM 1671 C CA . TYR A 1 200 ? 6.829 17.940 42.335 1.00 29.58 200 TYR A CA 1
ATOM 1672 C C . TYR A 1 200 ? 5.469 17.291 42.626 1.00 29.58 200 TYR A C 1
ATOM 1674 O O . TYR A 1 200 ? 4.687 17.085 41.693 1.00 29.58 200 TYR A O 1
ATOM 1682 N N . PRO A 1 201 ? 5.172 16.899 43.877 1.00 33.62 201 PRO A N 1
ATOM 1683 C CA . PRO A 1 201 ? 3.845 16.420 44.218 1.00 33.62 201 PRO A CA 1
ATOM 1684 C C . PRO A 1 201 ? 2.886 17.614 44.220 1.00 33.62 201 PRO A C 1
ATOM 1686 O O . PRO A 1 201 ? 2.989 18.512 45.053 1.00 33.62 201 PRO A O 1
ATOM 1689 N N . VAL A 1 202 ? 1.936 17.620 43.286 1.00 32.56 202 VAL A N 1
ATOM 1690 C CA . VAL A 1 202 ? 0.742 18.459 43.405 1.00 32.56 202 VAL A CA 1
ATOM 1691 C C . VAL A 1 202 ? -0.111 17.836 44.505 1.00 32.56 202 VAL A C 1
ATOM 1693 O O . VAL A 1 202 ? -0.747 16.801 44.307 1.00 32.56 202 VAL A O 1
ATOM 1696 N N . ASN A 1 203 ? -0.072 18.446 45.689 1.00 30.41 203 ASN A N 1
ATOM 1697 C CA . ASN A 1 203 ? -0.945 18.123 46.810 1.00 30.41 203 ASN A CA 1
ATOM 1698 C C . ASN A 1 203 ? -2.408 18.380 46.412 1.00 30.41 203 ASN A C 1
ATOM 1700 O O . ASN A 1 203 ? -2.907 19.496 46.534 1.00 30.41 203 ASN A O 1
ATOM 1704 N N . PHE A 1 204 ? -3.129 17.339 45.998 1.00 33.03 204 PHE A N 1
ATOM 1705 C CA . PHE A 1 204 ? -4.588 17.335 46.080 1.00 33.03 204 PHE A CA 1
ATOM 1706 C C . PHE A 1 204 ? -4.998 16.924 47.495 1.00 33.03 204 PHE A C 1
ATOM 1708 O O . PHE A 1 204 ? -5.368 15.786 47.762 1.00 33.03 204 PHE A O 1
ATOM 1715 N N . SER A 1 205 ? -4.929 17.882 48.416 1.00 35.28 205 SER A N 1
ATOM 1716 C CA . SER A 1 205 ? -5.657 17.824 49.680 1.00 35.28 205 SER A CA 1
ATOM 1717 C C . SER A 1 205 ? -6.749 18.881 49.646 1.00 35.28 205 SER A C 1
ATOM 1719 O O . SER A 1 205 ? -6.508 20.025 50.017 1.00 35.28 205 SER A O 1
ATOM 1721 N N . LYS A 1 206 ? -7.950 18.496 49.202 1.00 33.72 206 LYS A N 1
ATOM 1722 C CA . LYS A 1 206 ? -9.209 19.013 49.757 1.00 33.72 206 LYS A CA 1
ATOM 1723 C C . LYS A 1 206 ? -10.251 17.894 49.733 1.00 33.72 206 LYS A C 1
ATOM 1725 O O . LYS A 1 206 ? -10.752 17.509 48.681 1.00 33.72 206 LYS A O 1
ATOM 1730 N N . LYS A 1 207 ? -10.536 17.364 50.927 1.00 34.44 207 LYS A N 1
ATOM 1731 C CA . LYS A 1 207 ? -11.712 16.538 51.244 1.00 34.44 207 LYS A CA 1
ATOM 1732 C C . LYS A 1 207 ? -13.010 17.260 50.832 1.00 34.44 207 LYS A C 1
ATOM 1734 O O . LYS A 1 207 ? -13.032 18.492 50.827 1.00 34.44 207 LYS A O 1
ATOM 1739 N N . PRO A 1 208 ? -14.106 16.526 50.574 1.00 33.97 208 PRO A N 1
ATOM 1740 C CA . PRO A 1 208 ? -15.403 17.129 50.296 1.00 33.97 208 PRO A CA 1
ATOM 1741 C C . PRO A 1 208 ? -15.973 17.744 51.581 1.00 33.97 208 PRO A C 1
ATOM 1743 O O . PRO A 1 208 ? -16.207 17.026 52.554 1.00 33.97 208 PRO A O 1
ATOM 1746 N N . SER A 1 209 ? -16.214 19.060 51.607 1.00 32.44 209 SER A N 1
ATOM 1747 C CA . SER A 1 209 ? -17.062 19.654 52.642 1.00 32.44 209 SER A CA 1
ATOM 1748 C C . SER A 1 209 ? -18.512 19.642 52.159 1.00 32.44 209 SER A C 1
ATOM 1750 O O . SER A 1 209 ? -18.877 20.252 51.156 1.00 32.44 209 SER A O 1
ATOM 1752 N N . LYS A 1 210 ? -19.356 18.895 52.879 1.00 43.38 210 LYS A N 1
ATOM 1753 C CA . LYS A 1 210 ? -20.807 19.085 52.859 1.00 43.38 210 LYS A CA 1
ATOM 1754 C C . LYS A 1 210 ? -21.070 20.532 53.282 1.00 43.38 210 LYS A C 1
ATOM 1756 O O . LYS A 1 210 ? -20.767 20.877 54.423 1.00 43.38 210 LYS A O 1
ATOM 1761 N N . LYS A 1 211 ? -21.628 21.363 52.399 1.00 35.50 211 LYS A N 1
ATOM 1762 C CA . LYS A 1 211 ? -22.218 22.647 52.793 1.00 35.50 211 LYS A CA 1
ATOM 1763 C C . LYS A 1 211 ? -23.737 22.585 52.648 1.00 35.50 211 LYS A C 1
ATOM 1765 O O . LYS A 1 211 ? -24.263 22.037 51.685 1.00 35.50 211 LYS A O 1
ATOM 1770 N N . ASN A 1 212 ? -24.372 23.071 53.708 1.00 32.47 212 ASN A N 1
ATOM 1771 C CA . ASN A 1 212 ? -25.772 22.977 54.090 1.00 32.47 212 ASN A CA 1
ATOM 1772 C C . ASN A 1 212 ? -26.786 23.385 53.019 1.00 32.47 212 ASN A C 1
ATOM 1774 O O . ASN A 1 212 ? -26.589 24.324 52.257 1.00 32.47 212 ASN A O 1
ATOM 1778 N N . LYS A 1 213 ? -27.946 22.731 53.091 1.00 38.31 213 LYS A N 1
ATOM 1779 C CA . LYS A 1 213 ? -29.146 22.948 52.277 1.00 38.31 213 LYS A CA 1
ATOM 1780 C C . LYS A 1 213 ? -30.001 24.152 52.731 1.00 38.31 213 LYS A C 1
ATOM 1782 O O . LYS A 1 213 ? -31.170 24.203 52.377 1.00 38.31 213 LYS A O 1
ATOM 1787 N N . ASN A 1 214 ? -29.440 25.111 53.478 1.00 37.09 214 ASN A N 1
ATOM 1788 C CA . ASN A 1 214 ? -30.213 26.197 54.110 1.00 37.09 214 ASN A CA 1
ATOM 1789 C C . ASN A 1 214 ? -29.910 27.622 53.604 1.00 37.09 214 ASN A C 1
ATOM 1791 O O . ASN A 1 214 ? -30.616 28.542 53.993 1.00 37.09 214 ASN A O 1
ATOM 1795 N N . ASP A 1 215 ? -28.967 27.821 52.676 1.00 37.31 215 ASP A N 1
ATOM 1796 C CA . ASP A 1 215 ? -28.620 29.176 52.190 1.00 37.31 215 ASP A CA 1
ATOM 1797 C C . ASP A 1 215 ? -29.347 29.589 50.891 1.00 37.31 215 ASP A C 1
ATOM 1799 O O . ASP A 1 215 ? -29.112 30.668 50.354 1.00 37.31 215 ASP A O 1
ATOM 1803 N N . VAL A 1 216 ? -30.263 28.760 50.375 1.00 39.00 216 VAL A N 1
ATOM 1804 C CA . VAL A 1 216 ? -31.032 29.062 49.144 1.00 39.00 216 VAL A CA 1
ATOM 1805 C C . VAL A 1 216 ? -32.345 29.804 49.440 1.00 39.00 216 VAL A C 1
ATOM 1807 O O . VAL A 1 216 ? -32.956 30.358 48.530 1.00 39.00 216 VAL A O 1
ATOM 1810 N N . ILE A 1 217 ? -32.773 29.885 50.704 1.00 39.44 217 ILE A N 1
ATOM 1811 C CA . ILE A 1 217 ? -34.061 30.507 51.062 1.00 39.44 217 ILE A CA 1
ATOM 1812 C C . ILE A 1 217 ? -33.910 31.999 51.423 1.00 39.44 217 ILE A C 1
ATOM 1814 O O . ILE A 1 217 ? -34.832 32.768 51.189 1.00 39.44 217 ILE A O 1
ATOM 1818 N N . ALA A 1 218 ? -32.733 32.469 51.852 1.00 39.34 218 ALA A N 1
ATOM 1819 C CA . ALA A 1 218 ? -32.552 33.866 52.282 1.00 39.34 218 ALA A CA 1
ATOM 1820 C C . ALA A 1 218 ? -32.208 34.871 51.159 1.00 39.34 218 ALA A C 1
ATOM 1822 O O . ALA A 1 218 ? -32.230 36.075 51.392 1.00 39.34 218 ALA A O 1
ATOM 1823 N N . ASN A 1 219 ? -31.913 34.408 49.937 1.00 36.88 219 ASN A N 1
ATOM 1824 C CA . ASN A 1 219 ? -31.571 35.287 48.803 1.00 36.88 219 ASN A CA 1
ATOM 1825 C C . ASN A 1 219 ? -32.704 35.459 47.778 1.00 36.88 219 ASN A C 1
ATOM 1827 O O . ASN A 1 219 ? -32.511 36.115 46.758 1.00 36.88 219 ASN A O 1
ATOM 1831 N N . LYS A 1 220 ? -33.886 34.892 48.050 1.00 39.59 220 LYS A N 1
ATOM 1832 C CA . LYS A 1 220 ? -35.079 35.044 47.203 1.00 39.59 220 LYS A CA 1
ATOM 1833 C C . LYS A 1 220 ? -36.056 36.120 47.691 1.00 39.59 220 LYS A C 1
ATOM 1835 O O . LYS A 1 220 ? -36.925 36.509 46.932 1.00 39.59 220 LYS A O 1
ATOM 1840 N N . GLU A 1 221 ? -35.875 36.650 48.901 1.00 39.53 221 GLU A N 1
ATOM 1841 C CA . GLU A 1 221 ? -36.716 37.726 49.463 1.00 39.53 221 GLU A CA 1
ATOM 1842 C C . GLU A 1 221 ? -36.119 39.138 49.327 1.00 39.53 221 GLU A C 1
ATOM 1844 O O . GLU A 1 221 ? -36.755 40.116 49.712 1.00 39.53 221 GLU A O 1
ATOM 1849 N N . LYS A 1 222 ? -34.914 39.280 48.758 1.00 40.97 222 LYS A N 1
ATOM 1850 C CA . LYS A 1 222 ? -34.226 40.580 48.639 1.00 40.97 222 LYS A CA 1
ATOM 1851 C C . LYS A 1 222 ? -34.155 41.165 47.227 1.00 40.97 222 LYS A C 1
ATOM 1853 O O . LYS A 1 222 ? -33.554 42.217 47.058 1.00 40.97 222 LYS A O 1
ATOM 1858 N N . ILE A 1 223 ? -34.762 40.514 46.234 1.00 39.50 223 ILE A N 1
ATOM 1859 C CA . ILE A 1 223 ? -34.743 40.969 44.829 1.00 39.50 223 ILE A CA 1
ATOM 1860 C C . ILE A 1 223 ? -36.109 41.531 44.376 1.00 39.50 223 ILE A C 1
ATOM 1862 O O . ILE A 1 223 ? -36.173 42.225 43.372 1.00 39.50 223 ILE A O 1
ATOM 1866 N N . ASP A 1 224 ? -37.174 41.381 45.172 1.00 38.72 224 ASP A N 1
ATOM 1867 C CA . ASP A 1 224 ? -38.529 41.849 44.814 1.00 38.72 224 ASP A CA 1
ATOM 1868 C C . ASP A 1 224 ? -38.939 43.201 45.441 1.00 38.72 224 ASP A C 1
ATOM 1870 O O . ASP A 1 224 ? -40.129 43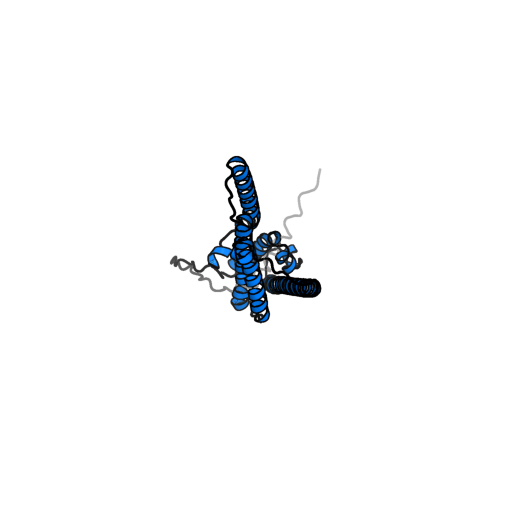.498 45.546 1.00 38.72 224 ASP A O 1
ATOM 1874 N N . LYS A 1 225 ? -37.995 44.052 45.882 1.00 44.81 225 LYS A N 1
ATOM 1875 C CA . LYS A 1 225 ? -38.353 45.338 46.528 1.00 44.81 225 LYS A CA 1
ATOM 1876 C C . LYS A 1 225 ? -37.645 46.617 46.075 1.00 44.81 225 LYS A C 1
ATOM 1878 O O . LYS A 1 225 ? -37.965 47.657 46.641 1.00 44.81 225 LYS A O 1
ATOM 1883 N N . GLU A 1 226 ? -36.782 46.616 45.058 1.00 41.53 226 GLU A N 1
ATOM 1884 C CA . GLU A 1 226 ? -36.046 47.853 44.709 1.00 41.53 226 GLU A CA 1
ATOM 1885 C C . GLU A 1 226 ? -36.153 48.375 43.268 1.00 41.53 226 GLU A C 1
ATOM 1887 O O . GLU A 1 226 ? -35.597 49.433 43.005 1.00 41.53 226 GLU A O 1
ATOM 1892 N N . ASP A 1 227 ? -36.948 47.780 42.369 1.00 36.69 227 ASP A N 1
ATOM 1893 C CA . ASP A 1 227 ? -36.991 48.238 40.958 1.00 36.69 227 ASP A CA 1
ATOM 1894 C C . ASP A 1 227 ? -38.364 48.698 40.432 1.00 36.69 227 ASP A C 1
ATOM 1896 O O . ASP A 1 227 ? -38.661 48.672 39.236 1.00 36.69 227 ASP A O 1
ATOM 1900 N N . HIS A 1 228 ? -39.206 49.222 41.324 1.00 37.94 228 HIS A N 1
ATOM 1901 C CA . HIS A 1 228 ? -40.409 49.964 40.940 1.00 37.94 228 HIS A CA 1
ATOM 1902 C C . HIS A 1 228 ? -40.488 51.304 41.665 1.00 37.94 228 HIS A C 1
ATOM 1904 O O . HIS A 1 228 ? -41.272 51.473 42.587 1.00 37.94 228 HIS A O 1
ATOM 1910 N N . THR A 1 229 ? -39.672 52.272 41.246 1.00 42.50 229 THR A N 1
ATOM 1911 C CA . THR A 1 229 ? -40.014 53.709 41.250 1.00 42.50 229 THR A CA 1
ATOM 1912 C C . THR A 1 229 ? -38.886 54.503 40.588 1.00 42.50 229 THR A C 1
ATOM 1914 O O . THR A 1 229 ? -37.946 54.910 41.258 1.00 42.50 229 THR A O 1
ATOM 1917 N N . ARG A 1 230 ? -38.978 54.745 39.271 1.00 35.19 230 ARG A N 1
ATOM 1918 C CA . ARG A 1 230 ? -38.459 55.953 38.583 1.00 35.19 230 ARG A CA 1
ATOM 1919 C C . ARG A 1 230 ? -38.681 55.851 37.075 1.00 35.19 230 ARG A C 1
ATOM 1921 O O . ARG A 1 230 ? -37.742 55.687 36.320 1.00 35.19 230 ARG A O 1
ATOM 1928 N N . PHE A 1 231 ? -39.933 55.977 36.646 1.00 34.75 231 PHE A N 1
ATOM 1929 C CA . PHE A 1 231 ? -40.283 56.537 35.337 1.00 34.75 231 PHE A CA 1
ATOM 1930 C C . PHE A 1 231 ? -41.730 57.038 35.408 1.00 34.75 231 PHE A C 1
ATOM 1932 O O . PHE A 1 231 ? -42.672 56.267 35.267 1.00 34.75 231 PHE A O 1
ATOM 1939 N N . MET A 1 232 ? -41.909 58.338 35.645 1.00 34.91 232 MET A N 1
ATOM 1940 C CA . MET A 1 232 ? -43.077 59.072 35.158 1.00 34.91 232 MET A CA 1
ATOM 1941 C C . MET A 1 232 ? -42.665 60.509 34.803 1.00 34.91 232 MET A C 1
ATOM 1943 O O . MET A 1 232 ? -41.867 61.094 35.538 1.00 34.91 232 MET A O 1
ATOM 1947 N N . PRO A 1 233 ? -43.168 61.061 33.684 1.00 35.59 233 PRO A N 1
ATOM 1948 C CA . PRO A 1 233 ? -42.796 62.378 33.186 1.00 35.59 233 PRO A CA 1
ATOM 1949 C C . PRO A 1 233 ? -43.733 63.476 33.707 1.00 35.59 233 PRO A C 1
ATOM 1951 O O . PRO A 1 233 ? -44.937 63.250 33.846 1.00 35.59 233 PRO A O 1
ATOM 1954 N N . LYS A 1 234 ? -43.177 64.672 33.910 1.00 35.78 234 LYS A N 1
ATOM 1955 C CA . LYS A 1 234 ? -43.768 65.985 33.608 1.00 35.78 234 LYS A CA 1
ATOM 1956 C C . LYS A 1 234 ? -42.684 67.050 33.698 1.00 35.78 234 LYS A C 1
ATOM 1958 O O . LYS A 1 234 ? -41.890 66.974 34.660 1.00 35.78 234 LYS A O 1
#

Sequence (234 aa):
MIKLIFKLSSIQIGLLLFFMPFFVGILEGLISLISFFLNFDFNFPLFESALLIMHFLFLMWIWCIAVTINEKKIKIKNTLFKVCFLFYSTHRLLDFLLNLNLDIFKEGWFLDNKTIILIELLVLLYGVLVFASYIYIAVFTGKIISKIPINNSRFKFINDFPNFLLILVFPLGIPILHSKIQLFLKENELFYFTKSKNKYPVNFSKKPSKKNKNDVIANKEKIDKEDHTRFMPK

Organism: NCBI:txid361581